Protein AF-A0A522YRF9-F1 (afdb_monomer_lite)

Structure (mmCIF, N/CA/C/O backbone):
data_AF-A0A522YRF9-F1
#
_entry.id   AF-A0A522YRF9-F1
#
loop_
_atom_site.group_PDB
_atom_site.id
_atom_site.type_symbol
_atom_site.label_atom_id
_atom_site.label_alt_id
_atom_site.label_comp_id
_atom_site.label_asym_id
_atom_site.label_entity_id
_atom_site.label_seq_id
_atom_site.pdbx_PDB_ins_code
_atom_site.Cartn_x
_atom_site.Cartn_y
_atom_site.Cartn_z
_atom_site.occupancy
_atom_site.B_iso_or_equiv
_atom_site.auth_seq_id
_atom_site.auth_comp_id
_atom_site.auth_asym_id
_atom_site.auth_atom_id
_atom_site.pdbx_PDB_model_num
ATOM 1 N N . MET A 1 1 ? 31.946 14.054 -1.741 1.00 47.03 1 MET A N 1
ATOM 2 C CA . MET A 1 1 ? 30.786 14.511 -2.550 1.00 47.03 1 MET A CA 1
ATOM 3 C C . MET A 1 1 ? 29.433 13.995 -2.035 1.00 47.03 1 MET A C 1
ATOM 5 O O . MET A 1 1 ? 28.511 14.794 -1.966 1.00 47.03 1 MET A O 1
ATOM 9 N N . ILE A 1 2 ? 29.305 12.738 -1.577 1.00 36.09 2 ILE A N 1
ATOM 10 C CA . ILE A 1 2 ? 28.039 12.164 -1.047 1.00 36.09 2 ILE A CA 1
ATOM 11 C C . ILE A 1 2 ? 27.533 12.865 0.233 1.00 36.09 2 ILE A C 1
ATOM 13 O O . ILE A 1 2 ? 26.341 13.131 0.365 1.00 36.09 2 ILE A O 1
ATOM 17 N N . TRP A 1 3 ? 28.442 13.282 1.122 1.00 30.25 3 TRP A N 1
ATOM 18 C CA . TRP A 1 3 ? 28.107 14.027 2.348 1.00 30.25 3 TRP A CA 1
ATOM 19 C C . TRP A 1 3 ? 27.415 15.380 2.076 1.00 30.25 3 TRP A C 1
ATOM 21 O O . TRP A 1 3 ? 26.497 15.768 2.791 1.00 30.25 3 TRP A O 1
ATOM 31 N N . SER A 1 4 ? 27.772 16.062 0.978 1.00 34.44 4 SER A N 1
ATOM 32 C CA . SER A 1 4 ? 27.143 17.330 0.570 1.00 34.44 4 SER A CA 1
ATOM 33 C C . SER A 1 4 ? 25.729 17.119 0.005 1.00 34.44 4 SER A C 1
ATOM 35 O O . SER A 1 4 ? 24.833 17.929 0.247 1.00 34.44 4 SER A O 1
ATOM 37 N N . MET A 1 5 ? 25.480 15.990 -0.667 1.00 35.22 5 MET A N 1
ATOM 38 C CA . MET A 1 5 ? 24.162 15.657 -1.217 1.00 35.22 5 MET A CA 1
ATOM 39 C C . MET A 1 5 ? 23.169 15.196 -0.142 1.00 35.22 5 MET A C 1
ATOM 41 O O . MET A 1 5 ? 22.004 15.588 -0.185 1.00 35.22 5 MET A O 1
ATOM 45 N N . MET A 1 6 ? 23.632 14.453 0.869 1.00 35.47 6 MET A N 1
ATOM 46 C CA . MET A 1 6 ? 22.802 14.016 2.001 1.00 35.47 6 MET A CA 1
ATOM 47 C C . MET A 1 6 ? 22.402 15.179 2.916 1.00 35.47 6 MET A C 1
ATOM 49 O O . MET A 1 6 ? 21.229 15.299 3.270 1.00 35.47 6 MET A O 1
ATOM 53 N N . ASN A 1 7 ? 23.325 16.105 3.204 1.00 37.84 7 ASN A N 1
ATOM 54 C CA . ASN A 1 7 ? 22.984 17.324 3.943 1.00 37.84 7 ASN A CA 1
ATOM 55 C C . ASN A 1 7 ? 22.016 18.217 3.149 1.00 37.84 7 ASN A C 1
ATOM 57 O O . ASN A 1 7 ? 21.097 18.797 3.720 1.00 37.84 7 ASN A O 1
ATOM 61 N N . THR A 1 8 ? 22.153 18.278 1.821 1.00 40.91 8 THR A N 1
ATOM 62 C CA . THR A 1 8 ? 21.228 19.031 0.956 1.00 40.91 8 THR A CA 1
ATOM 63 C C . THR A 1 8 ? 19.825 18.414 0.935 1.00 40.91 8 THR A C 1
ATOM 65 O O . THR A 1 8 ? 18.837 19.150 0.931 1.00 40.91 8 THR A O 1
ATOM 68 N N . ALA A 1 9 ? 19.712 17.082 0.966 1.00 38.47 9 ALA A N 1
ATOM 69 C CA . ALA A 1 9 ? 18.432 16.378 1.032 1.00 38.47 9 ALA A CA 1
ATOM 70 C C . ALA A 1 9 ? 17.729 16.590 2.383 1.00 38.47 9 ALA A C 1
ATOM 72 O O . ALA A 1 9 ? 16.552 16.943 2.410 1.00 38.47 9 ALA A O 1
ATOM 73 N N . ILE A 1 10 ? 18.462 16.483 3.494 1.00 41.38 10 ILE A N 1
ATOM 74 C CA . ILE A 1 10 ? 17.929 16.703 4.848 1.00 41.38 10 ILE A CA 1
ATOM 75 C C . ILE A 1 10 ? 17.507 18.166 5.040 1.00 41.38 10 ILE A C 1
ATOM 77 O O . ILE A 1 10 ? 16.422 18.442 5.551 1.00 41.38 10 ILE A O 1
ATOM 81 N N . VAL A 1 11 ? 18.307 19.120 4.553 1.00 44.44 11 VAL A N 1
ATOM 82 C CA . VAL A 1 11 ? 17.964 20.549 4.599 1.00 44.44 11 VAL A CA 1
ATOM 83 C C . VAL A 1 11 ? 16.757 20.869 3.706 1.00 44.44 11 VAL A C 1
ATOM 85 O O . VAL A 1 11 ? 15.931 21.694 4.093 1.00 44.44 11 VAL A O 1
ATOM 88 N N . ARG A 1 12 ? 16.593 20.206 2.550 1.00 40.84 12 ARG A N 1
ATOM 89 C CA . ARG A 1 12 ? 15.397 20.347 1.693 1.00 40.84 12 ARG A CA 1
ATOM 90 C C . ARG A 1 12 ? 14.140 19.772 2.341 1.00 40.84 12 ARG A C 1
ATOM 92 O O . ARG A 1 12 ? 13.098 20.414 2.281 1.00 40.84 12 ARG A O 1
ATOM 99 N N . ILE A 1 13 ? 14.240 18.617 2.997 1.00 41.19 13 ILE A N 1
ATOM 100 C CA . ILE A 1 13 ? 13.123 18.005 3.733 1.00 41.19 13 ILE A CA 1
ATOM 101 C C . ILE A 1 13 ? 12.709 18.912 4.892 1.00 41.19 13 ILE A C 1
ATOM 103 O O . ILE A 1 13 ? 11.533 19.238 5.026 1.00 41.19 13 ILE A O 1
ATOM 107 N N . LYS A 1 14 ? 13.678 19.417 5.664 1.00 40.59 14 LYS A N 1
ATOM 108 C CA . LYS A 1 14 ? 13.401 20.339 6.766 1.00 40.59 14 LYS A CA 1
ATOM 109 C C . LYS A 1 14 ? 12.753 21.642 6.283 1.00 40.59 14 LYS A C 1
ATOM 111 O O . LYS A 1 14 ? 11.803 22.112 6.896 1.00 40.59 14 LYS A O 1
ATOM 116 N N . ARG A 1 15 ? 13.211 22.197 5.155 1.00 43.69 15 ARG A N 1
ATOM 117 C CA . ARG A 1 15 ? 12.657 23.435 4.582 1.00 43.69 15 ARG A CA 1
ATOM 118 C C . ARG A 1 15 ? 11.241 23.243 4.023 1.00 43.69 15 ARG A C 1
ATOM 120 O O . ARG A 1 15 ? 10.409 24.117 4.224 1.00 43.69 15 ARG A O 1
ATOM 127 N N . ASN A 1 16 ? 10.944 22.094 3.411 1.00 42.00 16 ASN A N 1
ATOM 128 C CA . ASN A 1 16 ? 9.595 21.755 2.938 1.00 42.00 16 ASN A CA 1
ATOM 129 C C . ASN A 1 16 ? 8.612 21.532 4.100 1.00 42.00 16 ASN A C 1
ATOM 131 O O . ASN A 1 16 ? 7.463 21.958 4.023 1.00 42.00 16 ASN A O 1
ATOM 135 N N . VAL A 1 17 ? 9.067 20.914 5.194 1.00 44.78 17 VAL A N 1
ATOM 136 C CA . VAL A 1 17 ? 8.268 20.749 6.420 1.00 44.78 17 VAL A CA 1
ATOM 137 C C . VAL A 1 17 ? 8.018 22.105 7.089 1.00 44.78 17 VAL A C 1
ATOM 139 O O . VAL A 1 17 ? 6.881 22.412 7.437 1.00 44.78 17 VAL A O 1
ATOM 142 N N . ASP A 1 18 ? 9.038 22.962 7.180 1.00 44.66 18 ASP A N 1
ATOM 143 C CA . ASP A 1 18 ? 8.905 24.315 7.731 1.00 44.66 18 ASP A CA 1
ATOM 144 C C . ASP A 1 18 ? 8.008 25.215 6.844 1.00 44.66 18 ASP A C 1
ATOM 146 O O . ASP A 1 18 ? 7.258 26.035 7.372 1.00 44.66 18 ASP A O 1
ATOM 150 N N . GLU A 1 19 ? 8.006 25.047 5.513 1.00 47.75 19 GLU A N 1
ATOM 151 C CA . GLU A 1 19 ? 7.082 25.740 4.597 1.00 47.75 19 GLU A CA 1
ATOM 152 C C . GLU A 1 19 ? 5.636 25.232 4.692 1.00 47.75 19 GLU A C 1
ATOM 154 O O . GLU A 1 19 ? 4.713 26.050 4.660 1.00 47.75 19 GLU A O 1
ATOM 159 N N . CYS A 1 20 ? 5.416 23.927 4.884 1.00 41.78 20 CYS A N 1
ATOM 160 C CA . CYS A 1 20 ? 4.089 23.364 5.162 1.00 41.78 20 CYS A CA 1
ATOM 161 C C . CYS A 1 20 ? 3.535 23.846 6.512 1.00 41.78 20 CYS A C 1
ATOM 163 O O . CYS A 1 20 ? 2.351 24.164 6.617 1.00 41.78 20 CYS A O 1
ATOM 165 N N . LEU A 1 21 ? 4.394 23.983 7.527 1.00 47.41 21 LEU A N 1
ATOM 166 C CA . LEU A 1 21 ? 4.017 24.516 8.839 1.00 47.41 21 LEU A CA 1
ATOM 167 C C . LEU A 1 21 ? 3.789 26.038 8.813 1.00 47.41 21 LEU A C 1
ATOM 169 O O . LEU A 1 21 ? 2.901 26.537 9.507 1.00 47.41 21 LEU A O 1
ATOM 173 N N . ARG A 1 22 ? 4.538 26.785 7.987 1.00 49.69 22 ARG A N 1
ATOM 174 C CA . ARG A 1 22 ? 4.391 28.244 7.812 1.00 49.69 22 ARG A CA 1
ATOM 175 C C . ARG A 1 22 ? 3.189 28.621 6.934 1.00 49.69 22 ARG A C 1
ATOM 177 O O . ARG A 1 22 ? 2.575 29.654 7.182 1.00 49.69 22 ARG A O 1
ATOM 184 N N . LYS A 1 23 ? 2.799 27.774 5.969 1.00 47.34 23 LYS A N 1
ATOM 185 C CA . LYS A 1 23 ? 1.526 27.873 5.219 1.00 47.34 23 LYS A CA 1
ATOM 186 C C . LYS A 1 23 ? 0.307 27.401 6.011 1.00 47.34 23 LYS A C 1
ATOM 188 O O . LYS A 1 23 ? -0.800 27.440 5.476 1.00 47.34 23 LYS A O 1
ATOM 193 N N . GLY A 1 24 ? 0.485 27.022 7.279 1.00 51.06 24 GLY A N 1
ATOM 194 C CA . GLY A 1 24 ? -0.597 26.891 8.244 1.00 51.06 24 GLY A CA 1
ATOM 195 C C . GLY A 1 24 ? -1.396 28.190 8.320 1.00 51.06 24 GLY A C 1
ATOM 196 O O . GLY A 1 24 ? -1.108 29.073 9.127 1.00 51.06 24 GLY A O 1
ATOM 197 N N . ASN A 1 25 ? -2.419 28.299 7.476 1.00 48.75 25 ASN A N 1
ATOM 198 C CA . ASN A 1 25 ? -3.424 29.340 7.525 1.00 48.75 25 ASN A CA 1
ATOM 199 C C . ASN A 1 25 ? -4.312 29.046 8.742 1.00 48.75 25 ASN A C 1
ATOM 201 O O . ASN A 1 25 ? -5.399 28.484 8.643 1.00 48.75 25 ASN A O 1
ATOM 205 N N . ARG A 1 26 ? -3.787 29.392 9.923 1.00 47.94 26 ARG A N 1
ATOM 206 C CA . ARG A 1 26 ? -4.342 29.190 11.273 1.00 47.94 26 ARG A CA 1
ATOM 207 C C . ARG A 1 26 ? -5.682 29.908 11.527 1.00 47.94 26 ARG A C 1
ATOM 209 O O . ARG A 1 26 ? -6.079 30.049 12.675 1.00 47.94 26 ARG A O 1
ATOM 216 N N . ARG A 1 27 ? -6.383 30.390 10.495 1.00 43.53 27 ARG A N 1
ATOM 217 C CA . ARG A 1 27 ? -7.605 31.201 10.638 1.00 43.53 27 ARG A CA 1
ATOM 218 C C . ARG A 1 27 ? -8.913 30.473 10.327 1.00 43.53 27 ARG A C 1
ATOM 220 O O . ARG A 1 27 ? -9.958 31.000 10.679 1.00 43.53 27 ARG A O 1
ATOM 227 N N . SER A 1 28 ? -8.888 29.271 9.751 1.00 40.25 28 SER A N 1
ATOM 228 C CA . SER A 1 28 ? -10.132 28.587 9.346 1.00 40.25 28 SER A CA 1
ATOM 229 C C . SER A 1 28 ? -10.582 27.442 10.257 1.00 40.25 28 SER A C 1
ATOM 231 O O . SER A 1 28 ? -11.646 26.889 10.021 1.00 40.25 28 SER A O 1
ATOM 233 N N . PHE A 1 29 ? -9.833 27.101 11.312 1.00 36.16 29 PHE A N 1
ATOM 234 C CA . PHE A 1 29 ? -10.205 26.004 12.227 1.00 36.16 29 PHE A CA 1
ATOM 235 C C . PHE A 1 29 ? -10.796 26.458 13.575 1.00 36.16 29 PHE A C 1
ATOM 237 O O . PHE A 1 29 ? -11.048 25.632 14.445 1.00 36.16 29 PHE A O 1
ATOM 244 N N . LEU A 1 30 ? -11.047 27.761 13.749 1.00 31.73 30 LEU A N 1
ATOM 245 C CA . LEU A 1 30 ? -11.641 28.342 14.966 1.00 31.73 30 LEU A CA 1
ATOM 246 C C . LEU A 1 30 ? -12.970 29.082 14.718 1.00 31.73 30 LEU A C 1
ATOM 248 O O . LEU A 1 30 ? -13.404 29.865 15.554 1.00 31.73 30 LEU A O 1
ATOM 252 N N . LEU A 1 31 ? -13.646 28.825 13.594 1.00 29.81 31 LEU A N 1
ATOM 253 C CA . LEU A 1 31 ? -14.952 29.424 13.283 1.00 29.81 31 LEU A CA 1
ATOM 254 C C . LEU A 1 31 ? -15.926 28.387 12.698 1.00 29.81 31 LEU A C 1
ATOM 256 O O . LEU A 1 31 ? -16.341 28.486 11.552 1.00 29.81 31 LEU A O 1
ATOM 260 N N . ALA A 1 32 ? -16.276 27.360 13.474 1.00 30.70 32 ALA A N 1
ATOM 261 C CA . ALA A 1 32 ? -17.430 26.504 13.162 1.00 30.70 32 ALA A CA 1
ATOM 262 C C . ALA A 1 32 ? -17.988 25.761 14.390 1.00 30.70 32 ALA A C 1
ATOM 264 O O . ALA A 1 32 ? -18.520 24.663 14.271 1.00 30.70 32 ALA A O 1
ATOM 265 N N . VAL A 1 33 ? -17.875 26.348 15.585 1.00 36.00 33 VAL A N 1
ATOM 266 C CA . VAL A 1 33 ? -18.627 25.901 16.766 1.00 36.00 33 VAL A CA 1
ATOM 267 C C . VAL A 1 33 ? -19.242 27.136 17.413 1.00 36.00 33 VAL A C 1
ATOM 269 O O . VAL A 1 33 ? -18.596 27.781 18.228 1.00 36.00 33 VAL A O 1
ATOM 272 N N . ALA A 1 34 ? -20.450 27.493 16.960 1.00 30.97 34 ALA A N 1
ATOM 273 C CA . ALA A 1 34 ? -21.524 28.159 17.714 1.00 30.97 34 ALA A CA 1
ATOM 274 C C . ALA A 1 34 ? -22.555 28.774 16.745 1.00 30.97 34 ALA A C 1
ATOM 276 O O . ALA A 1 34 ? -22.302 29.840 16.194 1.00 30.97 34 ALA A O 1
ATOM 277 N N . ALA A 1 35 ? -23.718 28.132 16.575 1.00 29.20 35 ALA A N 1
ATOM 278 C CA . ALA A 1 35 ? -25.018 28.809 16.443 1.00 29.20 35 ALA A CA 1
ATOM 279 C C . ALA A 1 35 ? -26.174 27.787 16.433 1.00 29.20 35 ALA A C 1
ATOM 281 O O . ALA A 1 35 ? -26.461 27.159 15.422 1.00 29.20 35 ALA A O 1
ATOM 282 N N . ALA A 1 36 ? -26.785 27.654 17.611 1.00 29.83 36 ALA A N 1
ATOM 283 C CA . ALA A 1 36 ? -28.215 27.518 17.899 1.00 29.83 36 ALA A CA 1
ATOM 284 C C . ALA A 1 36 ? -29.106 26.507 17.136 1.00 29.83 36 ALA A C 1
ATOM 286 O O . ALA A 1 36 ? -29.423 26.643 15.959 1.00 29.83 36 ALA A O 1
ATOM 287 N N . ALA A 1 37 ? -29.661 25.583 17.927 1.00 33.91 37 ALA A N 1
ATOM 288 C CA . ALA A 1 37 ? -30.985 24.983 17.751 1.00 33.91 37 ALA A CA 1
ATOM 289 C C . ALA A 1 37 ? -32.104 26.059 17.711 1.00 33.91 37 ALA A C 1
ATOM 291 O O . ALA A 1 37 ? -31.916 27.112 18.313 1.00 33.91 37 ALA A O 1
ATOM 292 N N . VAL A 1 38 ? -33.247 25.848 17.030 1.00 38.84 38 VAL A N 1
ATOM 293 C CA . VAL A 1 38 ? -34.535 25.262 17.509 1.00 38.84 38 VAL A CA 1
ATOM 294 C C . VAL A 1 38 ? -35.649 25.423 16.421 1.00 38.84 38 VAL A C 1
ATOM 296 O O . VAL A 1 38 ? -35.698 26.441 15.743 1.00 38.84 38 VAL A O 1
ATOM 299 N N . LEU A 1 39 ? -36.585 24.451 16.378 1.00 34.53 39 LEU A N 1
ATOM 300 C CA . LEU A 1 39 ? -38.041 24.521 16.075 1.00 34.53 39 LEU A CA 1
ATOM 301 C C . LEU A 1 39 ? -38.615 24.293 14.649 1.00 34.53 39 LEU A C 1
ATOM 303 O O . LEU A 1 39 ? -38.519 25.117 13.751 1.00 34.53 39 LEU A O 1
ATOM 307 N N . SER A 1 40 ? -39.396 23.197 14.595 1.00 42.25 40 SER A N 1
ATOM 308 C CA . SER A 1 40 ? -40.736 23.014 13.999 1.00 42.25 40 SER A CA 1
ATOM 309 C C . SER A 1 40 ? -40.950 23.175 12.491 1.00 42.25 40 SER A C 1
ATOM 311 O O . SER A 1 40 ? -40.886 24.275 11.965 1.00 42.25 40 SER A O 1
ATOM 313 N N . ALA A 1 41 ? -41.473 22.125 11.854 1.00 39.38 41 ALA A N 1
ATOM 314 C CA . ALA A 1 41 ? -42.904 22.071 11.541 1.00 39.38 41 ALA A CA 1
ATOM 315 C C . ALA A 1 41 ? -43.292 20.704 10.958 1.00 39.38 41 ALA A C 1
ATOM 317 O O . ALA A 1 41 ? -42.617 20.136 10.105 1.00 39.38 41 ALA A O 1
ATOM 318 N N . CYS A 1 42 ? -44.412 20.207 11.469 1.00 50.16 42 CYS A N 1
ATOM 319 C CA . CYS A 1 42 ? -45.227 19.129 10.937 1.00 50.16 42 CYS A CA 1
ATOM 320 C C . CYS A 1 42 ? -45.657 19.421 9.486 1.00 50.16 42 CYS A C 1
ATOM 322 O O . CYS A 1 42 ? -46.004 20.554 9.164 1.00 50.16 42 CYS A O 1
ATOM 324 N N . GLY A 1 43 ? -45.695 18.389 8.643 1.00 37.38 43 GLY A N 1
ATOM 325 C CA . GLY A 1 43 ? -46.297 18.436 7.311 1.00 37.38 43 GLY A CA 1
ATOM 326 C C . GLY A 1 43 ? -46.185 17.076 6.630 1.00 37.38 43 GLY A C 1
ATOM 327 O O . GLY A 1 43 ? -45.135 16.736 6.098 1.00 37.38 43 GLY A O 1
ATOM 328 N N . GLY A 1 44 ? -47.239 16.264 6.729 1.00 39.41 44 GLY A N 1
ATOM 329 C CA . GLY A 1 44 ? -47.299 14.924 6.147 1.00 39.41 44 GLY A CA 1
ATOM 330 C C . GLY A 1 44 ? -47.799 14.878 4.699 1.00 39.41 44 GLY A C 1
ATOM 331 O O . GLY A 1 44 ? -48.279 15.869 4.162 1.00 39.41 44 GLY A O 1
ATOM 332 N N . GLY A 1 45 ? -47.779 13.661 4.141 1.00 39.03 45 GLY A N 1
ATOM 333 C CA . GLY A 1 45 ? -48.804 13.173 3.212 1.00 39.03 45 GLY A CA 1
ATOM 334 C C . GLY A 1 45 ? -48.442 13.030 1.727 1.00 39.03 45 GLY A C 1
ATOM 335 O O . GLY A 1 45 ? -48.513 13.994 0.981 1.00 39.03 45 GLY A O 1
ATOM 336 N N . GLY A 1 46 ? -48.272 11.771 1.294 1.00 38.16 46 GLY A N 1
ATOM 337 C CA . GLY A 1 46 ? -48.957 11.224 0.109 1.00 38.16 46 GLY A CA 1
ATOM 338 C C . GLY A 1 46 ? -48.204 11.162 -1.230 1.00 38.16 46 GLY A C 1
ATOM 339 O O . GLY A 1 46 ? -47.666 12.154 -1.702 1.00 38.16 46 GLY A O 1
ATOM 340 N N . GLY A 1 47 ? -48.299 10.003 -1.900 1.00 36.91 47 GLY A N 1
ATOM 341 C CA . GLY A 1 47 ? -48.199 9.908 -3.364 1.00 36.91 47 GLY A CA 1
ATOM 342 C C . GLY A 1 47 ? -47.337 8.764 -3.889 1.00 36.91 47 GLY A C 1
ATOM 343 O O . GLY A 1 47 ? -46.124 8.897 -3.987 1.00 36.91 47 GLY A O 1
ATOM 344 N N . GLY A 1 48 ? -47.971 7.646 -4.252 1.00 47.53 48 GLY A N 1
ATOM 345 C CA . GLY A 1 48 ? -47.323 6.520 -4.918 1.00 47.53 48 GLY A CA 1
ATOM 346 C C . GLY A 1 48 ? -46.850 6.839 -6.339 1.00 47.53 48 GLY A C 1
ATOM 347 O O . GLY A 1 48 ? -47.470 7.605 -7.071 1.00 47.53 48 GLY A O 1
ATOM 348 N N . GLY A 1 49 ? -45.766 6.180 -6.730 1.00 37.06 49 GLY A N 1
ATOM 349 C CA . GLY A 1 49 ? -45.259 6.131 -8.092 1.00 37.06 49 GLY A CA 1
ATOM 350 C C . GLY A 1 49 ? -44.126 5.119 -8.136 1.00 37.06 49 GLY A C 1
ATOM 351 O O . GLY A 1 49 ? -43.077 5.339 -7.536 1.00 37.06 49 GLY A O 1
ATOM 352 N N . ALA A 1 50 ? -44.362 3.979 -8.782 1.00 51.53 50 ALA A N 1
ATOM 353 C CA . ALA A 1 50 ? -43.340 2.978 -9.054 1.00 51.53 50 ALA A CA 1
ATOM 354 C C . ALA A 1 50 ? -42.344 3.548 -10.075 1.00 51.53 50 ALA A C 1
ATOM 356 O O . ALA A 1 50 ? -42.463 3.324 -11.276 1.00 51.53 50 ALA A O 1
ATOM 357 N N . SER A 1 51 ? -41.384 4.330 -9.593 1.00 44.16 51 SER A N 1
ATOM 358 C CA . SER A 1 51 ? -40.217 4.730 -10.370 1.00 44.16 51 SER A CA 1
ATOM 359 C C . SER A 1 51 ? -39.195 3.605 -10.283 1.00 44.16 51 SER A C 1
ATOM 361 O O . SER A 1 51 ? -38.854 3.155 -9.187 1.00 44.16 51 SER A O 1
ATOM 363 N N . ALA A 1 52 ? -38.736 3.132 -11.441 1.00 54.62 52 ALA A N 1
ATOM 364 C CA . ALA A 1 52 ? -37.624 2.198 -11.553 1.00 54.62 52 ALA A CA 1
ATOM 365 C C . ALA A 1 52 ? -36.459 2.635 -10.641 1.00 54.62 52 ALA A C 1
ATOM 367 O O . ALA A 1 52 ? -36.261 3.846 -10.479 1.00 54.62 52 ALA A O 1
ATOM 368 N N . PRO A 1 53 ? -35.693 1.694 -10.049 1.00 51.66 53 PRO A N 1
ATOM 369 C CA . PRO A 1 53 ? -34.548 2.061 -9.229 1.00 51.66 53 PRO A CA 1
ATOM 370 C C . PRO A 1 53 ? -33.669 3.023 -10.040 1.00 51.66 53 PRO A 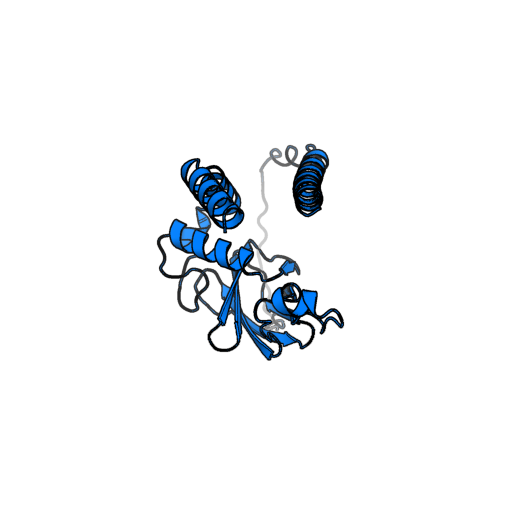C 1
ATOM 372 O O . PRO A 1 53 ? -33.351 2.696 -11.190 1.00 51.66 53 PRO A O 1
ATOM 375 N N . PRO A 1 54 ? -33.309 4.209 -9.512 1.00 53.53 54 PRO A N 1
ATOM 376 C CA . PRO A 1 54 ? -32.347 5.061 -10.194 1.00 53.53 54 PRO A CA 1
ATOM 377 C C . PRO A 1 54 ? -31.087 4.226 -10.458 1.00 53.53 54 PRO A C 1
ATOM 379 O O . PRO A 1 54 ? -30.744 3.390 -9.615 1.00 53.53 54 PRO A O 1
ATOM 382 N N . PRO A 1 55 ? -30.394 4.401 -11.601 1.00 54.69 55 PRO A N 1
ATOM 383 C CA . PRO A 1 55 ? -29.087 3.790 -11.761 1.00 54.69 55 PRO A CA 1
ATOM 384 C C . PRO A 1 55 ? -28.260 4.247 -10.566 1.00 54.69 55 PRO A C 1
ATOM 386 O O . PRO A 1 55 ? -28.066 5.447 -10.371 1.00 54.69 55 PRO A O 1
ATOM 389 N N . SER A 1 56 ? -27.852 3.303 -9.721 1.00 44.09 56 SER A N 1
ATOM 390 C CA . SER A 1 56 ? -26.953 3.576 -8.614 1.00 44.09 56 SER A CA 1
ATOM 391 C C . SER A 1 56 ? -25.657 4.080 -9.234 1.00 44.09 56 SER A C 1
ATOM 393 O O . SER A 1 56 ? -24.795 3.290 -9.615 1.00 44.09 56 SER A O 1
ATOM 395 N N . THR A 1 57 ? -25.530 5.396 -9.403 1.00 45.91 57 THR A N 1
ATOM 396 C CA . THR A 1 57 ? -24.262 6.059 -9.681 1.00 45.91 57 THR A CA 1
ATOM 397 C C . THR A 1 57 ? -23.415 5.838 -8.446 1.00 45.91 57 THR A C 1
ATOM 399 O O . THR A 1 57 ? -23.407 6.645 -7.521 1.00 45.91 57 THR A O 1
ATOM 402 N N . SER A 1 58 ? -22.767 4.675 -8.397 1.00 58.69 58 SER A N 1
ATOM 403 C CA . SER A 1 58 ? -21.692 4.413 -7.466 1.00 58.69 58 SER A CA 1
ATOM 404 C C . SER A 1 58 ? -20.602 5.403 -7.829 1.00 58.69 58 SER A C 1
ATOM 406 O O . SER A 1 58 ? -19.857 5.191 -8.783 1.00 58.69 58 SER A O 1
ATOM 408 N N . THR A 1 59 ? -20.571 6.531 -7.125 1.00 84.06 59 THR A N 1
ATOM 409 C CA . THR A 1 59 ? -19.504 7.512 -7.259 1.00 84.06 59 THR A CA 1
ATOM 410 C C . THR A 1 59 ? -18.206 6.787 -6.947 1.00 84.06 59 THR A C 1
ATOM 412 O O . THR A 1 59 ? -18.016 6.337 -5.821 1.00 84.06 59 THR A O 1
ATOM 415 N N . THR A 1 60 ? -17.343 6.615 -7.940 1.00 89.19 60 THR A N 1
ATOM 416 C CA . THR A 1 60 ? -16.004 6.061 -7.754 1.00 89.19 60 THR A CA 1
ATOM 417 C C . THR A 1 60 ? -14.957 7.158 -7.869 1.00 89.19 60 THR A C 1
ATOM 419 O O . THR A 1 60 ? -15.143 8.182 -8.526 1.00 89.19 60 THR A O 1
ATOM 422 N N . VAL A 1 61 ? -13.847 6.942 -7.179 1.00 93.94 61 VAL A N 1
ATOM 423 C CA . VAL A 1 61 ? -12.670 7.805 -7.133 1.00 93.94 61 VAL A CA 1
ATOM 424 C C . VAL A 1 61 ? -11.462 6.988 -7.564 1.00 93.94 61 VAL A C 1
ATOM 426 O O . VAL A 1 61 ? -11.412 5.775 -7.352 1.00 93.94 61 VAL A O 1
ATOM 429 N N . ASN A 1 62 ? -10.480 7.638 -8.185 1.00 95.62 62 ASN A N 1
ATOM 430 C CA . ASN A 1 62 ? -9.314 6.931 -8.698 1.00 95.62 62 ASN A CA 1
ATOM 431 C C . ASN A 1 62 ? -8.128 7.078 -7.754 1.00 95.62 62 ASN A C 1
ATOM 433 O O . ASN A 1 62 ? -7.739 8.185 -7.385 1.00 95.62 62 ASN A O 1
ATOM 437 N N . ILE A 1 63 ? -7.504 5.952 -7.432 1.00 96.25 63 ILE A N 1
ATOM 438 C CA . ILE A 1 63 ? -6.177 5.922 -6.835 1.00 96.25 63 ILE A CA 1
ATOM 439 C C . ILE A 1 63 ? -5.186 5.701 -7.971 1.00 96.25 63 ILE A C 1
ATOM 441 O O . ILE A 1 63 ? -5.228 4.683 -8.663 1.00 96.25 63 ILE A O 1
ATOM 445 N N . THR A 1 64 ? -4.310 6.671 -8.184 1.00 96.62 64 THR A N 1
ATOM 446 C CA . THR A 1 64 ? -3.215 6.596 -9.154 1.00 96.62 64 THR A CA 1
ATOM 447 C C . THR A 1 64 ? -1.883 6.506 -8.439 1.00 96.62 64 THR A C 1
ATOM 449 O O . THR A 1 64 ? -1.770 6.845 -7.264 1.00 96.62 64 THR A O 1
ATOM 452 N N . GLY A 1 65 ? -0.836 6.085 -9.133 1.00 95.06 65 GLY A N 1
ATOM 453 C CA . GLY A 1 65 ? 0.485 6.048 -8.531 1.00 95.06 65 GLY A CA 1
ATOM 454 C C . GLY A 1 65 ? 1.550 5.521 -9.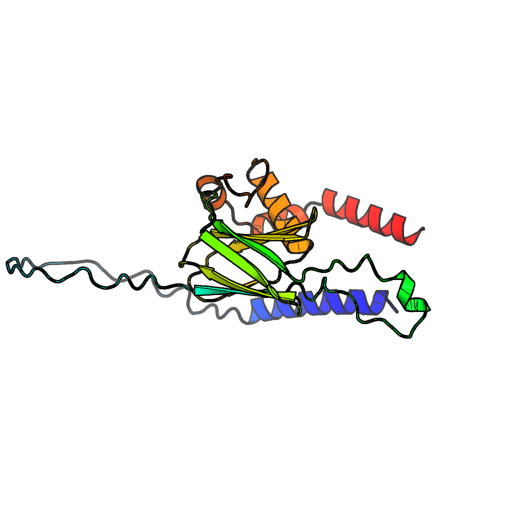459 1.00 95.06 65 GLY A C 1
ATOM 455 O O . GLY A 1 65 ? 1.283 5.178 -10.610 1.00 95.06 65 GLY A O 1
ATOM 456 N N . SER A 1 66 ? 2.768 5.460 -8.934 1.00 92.31 66 SER A N 1
ATOM 457 C CA . SER A 1 66 ? 3.908 4.924 -9.660 1.00 92.31 66 SER A CA 1
ATOM 458 C C . SER A 1 66 ? 4.844 4.115 -8.767 1.00 92.31 66 SER A C 1
ATOM 460 O O . SER A 1 66 ? 5.008 4.413 -7.580 1.00 92.31 66 SER A O 1
ATOM 462 N N . LEU A 1 67 ? 5.482 3.120 -9.381 1.00 87.62 67 LEU A N 1
ATOM 463 C CA . LEU A 1 67 ? 6.625 2.358 -8.881 1.00 87.62 67 LEU A CA 1
ATOM 464 C C . LEU A 1 67 ? 7.928 2.781 -9.584 1.00 87.62 67 LEU A C 1
ATOM 466 O O . LEU A 1 67 ? 8.943 2.107 -9.456 1.00 87.62 67 LEU A O 1
ATOM 470 N N . SER A 1 68 ? 7.933 3.883 -10.342 1.00 72.50 68 SER A N 1
ATOM 471 C CA . SER A 1 68 ? 9.044 4.254 -11.232 1.00 72.50 68 SER A CA 1
ATOM 472 C C . SER A 1 68 ? 10.377 4.551 -10.531 1.00 72.50 68 SER A C 1
ATOM 474 O O . SER A 1 68 ? 11.422 4.445 -11.166 1.00 72.50 68 SER A O 1
ATOM 476 N N . SER A 1 69 ? 10.393 4.823 -9.221 1.00 67.81 69 SER A N 1
ATOM 477 C CA . SER A 1 69 ? 11.635 4.863 -8.425 1.00 67.81 69 SER A CA 1
ATOM 478 C C . SER A 1 69 ? 12.271 3.482 -8.197 1.00 67.81 69 SER A C 1
ATOM 480 O O . SER A 1 69 ? 13.409 3.402 -7.741 1.00 67.81 69 SER A O 1
ATOM 482 N N . LEU A 1 70 ? 11.538 2.412 -8.507 1.00 70.75 70 LEU A N 1
ATOM 483 C CA . LEU A 1 70 ? 11.935 1.004 -8.417 1.00 70.75 70 LEU A CA 1
ATOM 484 C C . LEU A 1 70 ? 12.074 0.350 -9.794 1.00 70.75 70 LEU A C 1
ATOM 486 O O . LEU A 1 70 ? 12.462 -0.815 -9.879 1.00 70.75 70 LEU A O 1
ATOM 490 N N . ALA A 1 71 ? 11.717 1.077 -10.856 1.00 63.56 71 ALA A N 1
ATOM 491 C CA . ALA A 1 71 ? 11.822 0.594 -12.219 1.00 63.56 71 ALA A CA 1
ATOM 492 C C . ALA A 1 71 ? 13.285 0.357 -12.595 1.00 63.56 71 ALA A C 1
ATOM 494 O O . ALA A 1 71 ? 14.214 0.938 -12.022 1.00 63.56 71 ALA A O 1
ATOM 495 N N . LYS A 1 72 ? 13.486 -0.490 -13.605 1.00 57.84 72 LYS A N 1
ATOM 496 C CA . LYS A 1 72 ? 14.814 -0.782 -14.127 1.00 57.84 72 LYS A CA 1
ATOM 497 C C . LYS A 1 72 ? 15.547 0.501 -14.486 1.00 57.84 72 LYS A C 1
ATOM 499 O O . LYS A 1 72 ? 15.090 1.264 -15.335 1.00 57.84 72 LYS A O 1
ATOM 504 N N . ALA A 1 73 ? 16.699 0.722 -13.848 1.00 50.38 73 ALA A N 1
ATOM 505 C CA . ALA A 1 73 ? 17.598 1.787 -14.252 1.00 50.38 73 ALA A CA 1
ATOM 506 C C . ALA A 1 73 ? 17.881 1.624 -15.751 1.00 50.38 73 ALA A C 1
ATOM 508 O O . ALA A 1 73 ? 18.219 0.528 -16.213 1.00 50.38 73 ALA A O 1
ATOM 509 N N . LYS A 1 74 ? 17.717 2.707 -16.520 1.00 43.59 74 LYS A N 1
ATOM 510 C CA . LYS A 1 74 ? 18.144 2.743 -17.922 1.00 43.59 74 LYS A CA 1
ATOM 511 C C . LYS A 1 74 ? 19.597 2.244 -17.983 1.00 43.59 74 LYS A C 1
ATOM 513 O O . LYS A 1 74 ? 20.383 2.688 -17.143 1.00 43.59 74 LYS A O 1
ATOM 518 N N . PRO A 1 75 ? 19.973 1.358 -18.928 1.00 43.19 75 PRO A N 1
ATOM 519 C CA . PRO A 1 75 ? 21.353 0.903 -19.050 1.00 43.19 75 PRO A CA 1
ATOM 520 C C . PRO A 1 75 ? 22.279 2.116 -19.131 1.00 43.19 75 PRO A C 1
ATOM 522 O O . PRO A 1 75 ? 22.174 2.927 -20.055 1.00 43.19 75 P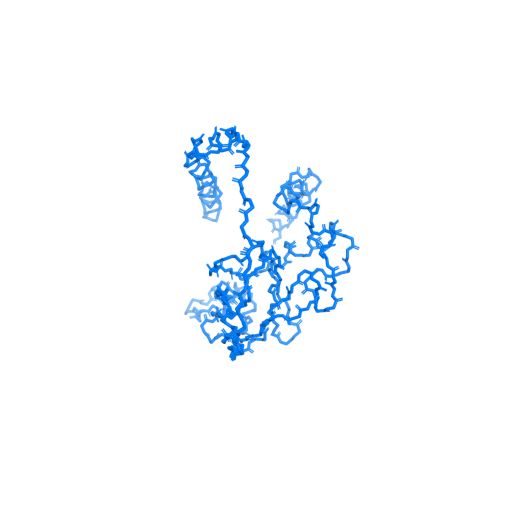RO A O 1
ATOM 525 N N . SER A 1 76 ? 23.127 2.280 -18.118 1.00 48.19 76 SER A N 1
ATOM 526 C CA . SER A 1 76 ? 24.161 3.302 -18.140 1.00 48.19 76 SER A CA 1
ATOM 527 C C . SER A 1 76 ? 25.276 2.818 -19.058 1.00 48.19 76 SER A C 1
ATOM 529 O O . SER A 1 76 ? 25.726 1.682 -18.931 1.00 48.19 76 SER A O 1
ATOM 531 N N . ALA A 1 77 ? 25.729 3.677 -19.971 1.00 54.03 77 ALA A N 1
ATOM 532 C CA . ALA A 1 77 ? 26.931 3.425 -20.765 1.00 54.03 77 ALA A CA 1
ATOM 533 C C . ALA A 1 77 ? 28.222 3.531 -19.921 1.00 54.03 77 ALA A C 1
ATOM 535 O O . ALA A 1 77 ? 29.305 3.264 -20.433 1.00 54.03 77 ALA A O 1
ATOM 536 N N . ASP A 1 78 ? 28.116 3.923 -18.644 1.00 61.19 78 ASP A N 1
ATOM 537 C CA . ASP A 1 78 ? 29.230 3.986 -17.699 1.00 61.19 78 ASP A CA 1
ATOM 538 C C . ASP A 1 78 ? 29.426 2.631 -16.978 1.00 61.19 78 ASP A C 1
ATOM 540 O O . ASP A 1 78 ? 28.587 2.252 -16.146 1.00 61.19 78 ASP A O 1
ATOM 544 N N . PRO A 1 79 ? 30.533 1.906 -17.236 1.00 55.28 79 PRO A N 1
ATOM 545 C CA . PRO A 1 79 ? 30.826 0.623 -16.595 1.00 55.28 79 PRO A CA 1
ATOM 546 C C . PRO A 1 79 ? 30.986 0.721 -15.067 1.00 55.28 79 PRO A C 1
ATOM 548 O O . PRO A 1 79 ? 30.768 -0.273 -14.376 1.00 55.28 79 PRO A O 1
ATOM 551 N N . ALA A 1 80 ? 31.273 1.903 -14.503 1.00 55.94 80 ALA A N 1
ATOM 552 C CA . ALA A 1 80 ? 31.336 2.105 -13.052 1.00 55.94 80 ALA A CA 1
ATOM 553 C C . ALA A 1 80 ? 29.944 2.163 -12.383 1.00 55.94 80 ALA A C 1
ATOM 555 O O . ALA A 1 80 ? 29.819 1.969 -11.171 1.00 55.94 80 ALA A O 1
ATOM 556 N N . SER A 1 81 ? 28.879 2.393 -13.160 1.00 55.09 81 SER A N 1
ATOM 557 C CA . SER A 1 81 ? 27.489 2.417 -12.683 1.00 55.09 81 SER A CA 1
ATOM 558 C C . SER A 1 81 ? 26.806 1.045 -12.726 1.00 55.09 81 SER A C 1
ATOM 560 O O . SER A 1 81 ? 25.754 0.873 -12.105 1.00 55.09 81 SER A O 1
ATOM 562 N N . ALA A 1 82 ? 27.381 0.065 -13.429 1.00 52.50 82 ALA A N 1
ATOM 563 C CA . ALA A 1 82 ? 26.809 -1.277 -13.548 1.00 52.50 82 ALA A CA 1
ATOM 564 C C . ALA A 1 82 ? 26.688 -1.976 -12.180 1.00 52.50 82 ALA A C 1
ATOM 566 O O . ALA A 1 82 ? 25.719 -2.687 -11.934 1.00 52.50 82 ALA A O 1
ATOM 567 N N . ASN A 1 83 ? 27.610 -1.681 -11.254 1.00 47.19 83 ASN A N 1
ATOM 568 C CA . ASN A 1 83 ? 27.674 -2.309 -9.931 1.00 47.19 83 ASN A CA 1
ATOM 569 C C . ASN A 1 83 ? 26.840 -1.606 -8.833 1.00 47.19 83 ASN A C 1
ATOM 571 O O . ASN A 1 83 ? 26.772 -2.092 -7.710 1.00 47.19 83 ASN A O 1
ATOM 575 N N . ARG A 1 84 ? 26.192 -0.462 -9.120 1.00 50.69 84 ARG A N 1
ATOM 576 C CA . ARG A 1 84 ? 25.217 0.182 -8.199 1.00 50.69 84 ARG A CA 1
ATOM 577 C C . ARG A 1 84 ? 23.760 -0.125 -8.544 1.00 50.69 84 ARG A C 1
ATOM 579 O O . ARG A 1 84 ? 22.850 0.429 -7.931 1.00 50.69 84 ARG A O 1
ATOM 586 N N . SER A 1 85 ? 23.528 -0.988 -9.527 1.00 47.53 85 SER A N 1
ATOM 587 C CA . SER A 1 85 ? 22.187 -1.427 -9.890 1.00 47.53 85 SER A CA 1
ATOM 588 C C . SER A 1 85 ? 21.780 -2.557 -8.951 1.00 47.53 85 SER A C 1
ATOM 590 O O . SER A 1 85 ? 22.016 -3.725 -9.243 1.00 47.53 85 SER A O 1
ATOM 592 N N . ALA A 1 86 ? 21.184 -2.216 -7.805 1.00 49.84 86 ALA A N 1
ATOM 593 C CA . ALA A 1 86 ? 20.349 -3.177 -7.089 1.00 49.84 86 ALA A CA 1
ATOM 594 C C . ALA A 1 86 ? 19.376 -3.787 -8.106 1.00 49.84 86 ALA A C 1
ATOM 596 O O . ALA A 1 86 ? 18.809 -3.033 -8.900 1.00 49.84 86 ALA A O 1
ATOM 597 N N . SER A 1 87 ? 19.254 -5.120 -8.130 1.00 51.41 87 SER A N 1
ATOM 598 C CA . SER A 1 87 ? 18.433 -5.879 -9.080 1.00 51.41 87 SER A CA 1
ATOM 599 C C . SER A 1 87 ? 17.141 -5.141 -9.403 1.00 51.41 87 SER A C 1
ATOM 601 O O . SER A 1 87 ? 16.213 -5.085 -8.600 1.00 51.41 87 SER A O 1
ATOM 603 N N . ALA A 1 88 ? 17.124 -4.532 -10.580 1.00 61.22 88 ALA A N 1
ATOM 604 C CA . ALA A 1 88 ? 15.967 -3.864 -11.118 1.00 61.22 88 ALA A CA 1
ATOM 605 C C . ALA A 1 88 ? 14.858 -4.897 -11.309 1.00 61.22 88 ALA A C 1
ATOM 607 O O . ALA A 1 88 ? 14.958 -5.755 -12.187 1.00 61.22 88 ALA A O 1
ATOM 608 N N . ILE A 1 89 ? 13.832 -4.829 -10.472 1.00 69.94 89 ILE A N 1
ATOM 609 C CA . ILE A 1 89 ? 12.662 -5.692 -10.591 1.00 69.94 89 ILE A CA 1
ATOM 610 C C . ILE A 1 89 ? 11.778 -5.116 -11.693 1.00 69.94 89 ILE A C 1
ATOM 612 O O . ILE A 1 89 ? 11.505 -3.913 -11.715 1.00 69.94 89 ILE A O 1
ATOM 616 N N . ASP A 1 90 ? 11.345 -5.975 -12.613 1.00 82.31 90 ASP A N 1
ATOM 617 C CA . ASP A 1 90 ? 10.318 -5.602 -13.574 1.00 82.31 90 ASP A CA 1
ATOM 618 C C . ASP A 1 90 ? 8.952 -5.665 -12.886 1.00 82.31 90 ASP A C 1
ATOM 620 O O . ASP A 1 90 ? 8.476 -6.735 -12.504 1.00 82.31 90 ASP A O 1
ATOM 624 N N . TRP A 1 91 ? 8.363 -4.492 -12.671 1.00 87.69 91 TRP A N 1
ATOM 625 C CA . TRP A 1 91 ? 7.024 -4.348 -12.108 1.00 87.69 91 TRP A CA 1
ATOM 626 C C . TRP A 1 91 ? 5.952 -4.250 -13.197 1.00 87.69 91 TRP A C 1
ATOM 628 O O . TRP A 1 91 ? 4.775 -4.139 -12.862 1.00 87.69 91 TRP A O 1
ATOM 638 N N . ALA A 1 92 ? 6.320 -4.288 -14.483 1.00 87.81 92 ALA A N 1
ATOM 639 C CA . ALA A 1 92 ? 5.344 -4.321 -15.561 1.00 87.81 92 ALA A CA 1
ATOM 640 C C . ALA A 1 92 ? 4.448 -5.561 -15.426 1.00 87.81 92 ALA A C 1
ATOM 642 O O . ALA A 1 92 ? 4.916 -6.660 -15.131 1.00 87.81 92 ALA A O 1
ATOM 643 N N . ALA A 1 93 ? 3.142 -5.371 -15.624 1.00 90.12 93 ALA A N 1
ATOM 644 C CA . ALA A 1 93 ? 2.115 -6.398 -15.450 1.00 90.12 93 ALA A CA 1
ATOM 645 C C . ALA A 1 93 ? 2.003 -6.985 -14.025 1.00 90.12 93 ALA A C 1
ATOM 647 O O . ALA A 1 93 ? 1.311 -7.985 -13.831 1.00 90.12 93 ALA A O 1
ATOM 648 N N . ALA A 1 94 ? 2.615 -6.355 -13.013 1.00 93.31 94 ALA A N 1
ATOM 649 C CA . ALA A 1 94 ? 2.399 -6.730 -11.619 1.00 93.31 94 ALA A CA 1
ATOM 650 C C . ALA A 1 94 ? 0.916 -6.595 -11.239 1.00 93.31 94 ALA A C 1
ATOM 652 O O . ALA A 1 94 ? 0.236 -5.646 -11.648 1.00 93.31 94 ALA A O 1
ATOM 653 N N . VAL A 1 95 ? 0.426 -7.536 -10.431 1.00 95.94 95 VAL A N 1
ATOM 654 C CA . VAL A 1 95 ? -0.966 -7.563 -9.970 1.00 95.94 95 VAL A CA 1
ATOM 655 C C . VAL A 1 95 ? -1.140 -6.534 -8.865 1.00 95.94 95 VAL A C 1
ATOM 657 O O . VAL A 1 95 ? -0.429 -6.574 -7.860 1.00 95.94 95 VAL A O 1
ATOM 660 N N . LEU A 1 96 ? -2.107 -5.634 -9.031 1.00 97.69 96 LEU A N 1
ATOM 661 C CA . LEU A 1 96 ? -2.474 -4.635 -8.040 1.00 97.69 96 LEU A CA 1
ATOM 662 C C . LEU A 1 96 ? -3.838 -4.960 -7.435 1.00 97.69 96 LEU A C 1
ATOM 664 O O . LEU A 1 96 ? -4.804 -5.225 -8.148 1.00 97.69 96 LEU A O 1
ATOM 668 N N . GLN A 1 97 ? -3.926 -4.895 -6.111 1.00 98.19 97 GLN A N 1
ATOM 669 C CA . GLN A 1 97 ? -5.175 -5.030 -5.366 1.00 98.19 97 GLN A CA 1
ATOM 670 C C . GLN A 1 97 ? -5.322 -3.866 -4.394 1.00 98.19 97 GLN A C 1
ATOM 672 O O . GLN A 1 97 ? -4.352 -3.458 -3.755 1.00 98.19 97 GLN A O 1
ATOM 677 N N . VAL A 1 98 ? -6.545 -3.365 -4.254 1.00 97.94 98 VAL A N 1
ATOM 678 C CA . VAL A 1 98 ? -6.931 -2.447 -3.186 1.00 97.94 98 VAL A CA 1
ATOM 679 C C . VAL A 1 98 ? -7.801 -3.212 -2.206 1.00 97.94 98 VAL A C 1
ATOM 681 O O . VAL A 1 98 ? -8.849 -3.737 -2.581 1.00 97.94 98 VAL A O 1
ATOM 684 N N . VAL A 1 99 ? -7.341 -3.293 -0.963 1.00 97.25 99 VAL A N 1
ATOM 685 C CA . VAL A 1 99 ? -8.004 -3.991 0.139 1.00 97.25 99 VAL A CA 1
ATOM 686 C C . VAL A 1 99 ? -8.503 -2.955 1.133 1.00 97.25 99 VAL A C 1
ATOM 688 O O . VAL A 1 99 ? -7.759 -2.047 1.503 1.00 97.25 99 VAL A O 1
ATOM 691 N N . ASP A 1 100 ? -9.749 -3.062 1.570 1.00 95.69 100 ASP A N 1
ATOM 692 C CA . ASP A 1 100 ? -10.271 -2.196 2.619 1.00 95.69 100 ASP A CA 1
ATOM 693 C C . ASP A 1 100 ? -9.851 -2.638 4.026 1.00 95.69 100 ASP A C 1
ATOM 695 O O . ASP A 1 100 ? -9.265 -3.699 4.240 1.00 95.69 100 ASP A O 1
ATOM 699 N N . ALA A 1 101 ? -10.146 -1.804 5.022 1.00 92.44 101 ALA A N 1
ATOM 700 C CA . ALA A 1 101 ? -9.850 -2.123 6.416 1.00 92.44 101 ALA A CA 1
ATOM 701 C C . ALA A 1 101 ? -10.645 -3.319 6.971 1.00 92.44 101 ALA A C 1
ATOM 703 O O . ALA A 1 101 ? -10.303 -3.816 8.043 1.00 92.44 101 ALA A O 1
ATOM 704 N N . SER A 1 102 ? -11.693 -3.789 6.291 1.00 93.56 102 SER A N 1
ATOM 705 C CA . SER A 1 102 ? -12.384 -5.031 6.654 1.00 93.56 102 SER A CA 1
ATOM 706 C C . SER A 1 102 ? -11.674 -6.277 6.107 1.00 93.56 102 SER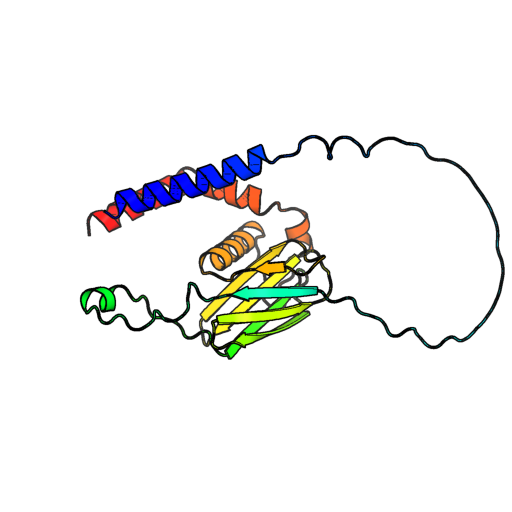 A C 1
ATOM 708 O O . SER A 1 102 ? -11.991 -7.387 6.527 1.00 93.56 102 SER A O 1
ATOM 710 N N . GLY A 1 103 ? -10.661 -6.102 5.252 1.00 93.56 103 GLY A N 1
ATOM 711 C CA . GLY A 1 103 ? -9.917 -7.184 4.611 1.00 93.56 103 GLY A CA 1
ATOM 712 C C . GLY A 1 103 ? -10.511 -7.607 3.266 1.00 93.56 103 GLY A C 1
ATOM 713 O O . GLY A 1 103 ? -10.111 -8.638 2.725 1.00 93.56 103 GLY A O 1
ATOM 714 N N . VAL A 1 104 ? -11.457 -6.845 2.709 1.00 95.75 104 VAL A N 1
ATOM 715 C CA . VAL A 1 104 ? -12.113 -7.159 1.433 1.00 95.75 104 VAL A CA 1
ATOM 716 C C . VAL A 1 104 ? -11.368 -6.490 0.283 1.00 95.75 104 VAL A C 1
ATOM 718 O O . VAL A 1 104 ? -11.017 -5.314 0.354 1.00 95.75 104 VAL A O 1
ATOM 721 N N . VAL A 1 105 ? -11.131 -7.231 -0.803 1.00 97.25 105 VAL A N 1
ATOM 722 C CA . VAL A 1 105 ? -10.594 -6.662 -2.048 1.00 97.25 105 VAL A CA 1
ATOM 723 C C . VAL A 1 105 ? -11.709 -5.883 -2.744 1.00 97.25 105 VAL A C 1
ATOM 725 O O . VAL A 1 105 ? -12.688 -6.470 -3.194 1.00 97.25 105 VAL A O 1
ATOM 728 N N . ILE A 1 106 ? -11.552 -4.566 -2.844 1.00 95.81 106 ILE A N 1
ATOM 729 C CA . ILE A 1 106 ? -12.547 -3.641 -3.413 1.00 95.81 106 ILE A CA 1
ATOM 730 C C . ILE A 1 106 ? -12.155 -3.102 -4.793 1.00 95.81 106 ILE A C 1
ATOM 732 O O . ILE A 1 106 ? -12.945 -2.430 -5.450 1.00 95.81 106 ILE A O 1
ATOM 736 N N . GLY A 1 107 ? -10.924 -3.369 -5.226 1.00 95.50 107 GLY A N 1
ATOM 737 C CA . GLY A 1 107 ? -10.414 -2.943 -6.519 1.00 95.50 107 GLY A CA 1
ATOM 738 C C . GLY A 1 107 ? -9.237 -3.800 -6.956 1.00 95.50 107 GLY A C 1
ATOM 739 O O . GLY A 1 107 ? -8.438 -4.253 -6.135 1.00 95.50 107 GLY A O 1
ATOM 740 N N . THR A 1 108 ? -9.121 -4.009 -8.261 1.00 96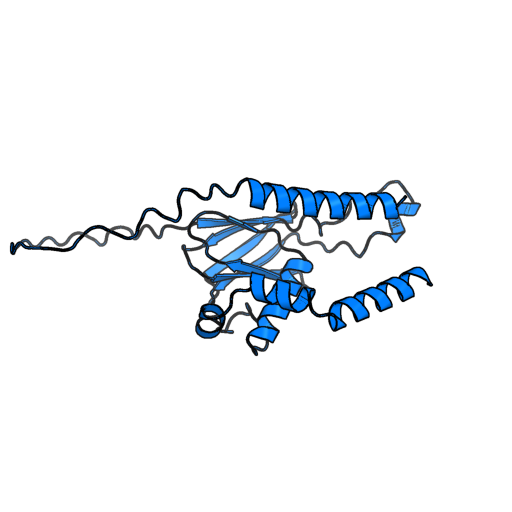.88 108 THR A N 1
ATOM 741 C CA . THR A 1 108 ? -8.018 -4.744 -8.883 1.00 96.88 108 THR A CA 1
ATOM 742 C C . THR A 1 108 ? -7.505 -3.977 -10.088 1.00 96.88 108 THR A C 1
ATOM 744 O O . THR A 1 108 ? -8.282 -3.335 -10.791 1.00 96.88 108 THR A O 1
ATOM 747 N N . GLY A 1 109 ? -6.212 -4.077 -10.356 1.00 95.94 109 GLY A N 1
ATOM 748 C CA . GLY A 1 109 ? -5.592 -3.486 -11.532 1.00 95.94 109 GLY A CA 1
ATOM 749 C C . GLY A 1 109 ? -4.262 -4.150 -11.853 1.00 95.94 109 GLY A C 1
ATOM 750 O O . GLY A 1 109 ? -3.853 -5.120 -11.215 1.00 95.94 109 GLY A O 1
ATOM 751 N N . THR A 1 110 ? -3.574 -3.596 -12.839 1.00 95.56 110 THR A N 1
ATOM 752 C CA . THR A 1 110 ? -2.232 -4.020 -13.235 1.00 95.56 110 THR A CA 1
ATOM 753 C C . THR A 1 110 ? -1.330 -2.807 -13.354 1.00 95.56 110 THR A C 1
ATOM 755 O O . THR A 1 110 ? -1.780 -1.723 -13.730 1.00 95.56 110 THR A O 1
ATOM 758 N N . VAL A 1 111 ? -0.052 -2.989 -13.051 1.00 94.75 111 VAL A N 1
ATOM 759 C CA . VAL A 1 111 ? 0.961 -1.956 -13.271 1.00 94.75 111 VAL A CA 1
ATOM 760 C C . VAL A 1 111 ? 1.330 -1.918 -14.757 1.00 94.75 111 VAL A C 1
ATOM 762 O O . VAL A 1 111 ? 1.590 -2.954 -15.373 1.00 94.75 111 VAL A O 1
ATOM 765 N N . HIS A 1 112 ? 1.338 -0.724 -15.343 1.00 92.00 112 HIS A N 1
ATOM 766 C CA . HIS A 1 112 ? 1.710 -0.500 -16.737 1.00 92.00 112 HIS A CA 1
ATOM 767 C C . HIS A 1 112 ? 3.226 -0.642 -16.938 1.00 92.00 112 HIS A C 1
ATOM 769 O O . HIS A 1 112 ? 4.009 -0.625 -15.988 1.00 92.00 112 HIS A O 1
ATOM 775 N N . ALA A 1 113 ? 3.663 -0.747 -18.195 1.00 86.50 113 ALA A N 1
ATOM 776 C CA . ALA A 1 113 ? 5.081 -0.886 -18.540 1.00 86.50 113 ALA A CA 1
ATOM 777 C C . ALA A 1 113 ? 5.951 0.312 -18.104 1.00 86.50 113 ALA A C 1
ATOM 779 O O . ALA A 1 113 ? 7.154 0.164 -17.915 1.00 86.50 113 ALA A O 1
ATOM 780 N N . ASP A 1 114 ? 5.353 1.491 -17.923 1.00 84.94 114 ASP A N 1
ATOM 781 C CA . ASP A 1 114 ? 6.024 2.687 -17.399 1.00 84.94 114 ASP A CA 1
ATOM 782 C C . ASP A 1 114 ? 6.106 2.719 -15.856 1.00 84.94 114 ASP A C 1
ATOM 784 O O . ASP A 1 114 ? 6.637 3.667 -15.273 1.00 84.94 114 ASP A O 1
ATOM 788 N N . GLY A 1 115 ? 5.599 1.679 -15.184 1.00 88.06 115 GLY A N 1
ATOM 789 C CA . GLY A 1 115 ? 5.554 1.563 -13.730 1.00 88.06 115 GLY A CA 1
ATOM 790 C C . GLY A 1 115 ? 4.390 2.310 -13.077 1.00 88.06 115 GLY A C 1
ATOM 791 O O . GLY A 1 115 ? 4.320 2.340 -11.847 1.00 88.06 115 GLY A O 1
ATOM 792 N N . THR A 1 116 ? 3.484 2.911 -13.851 1.00 93.88 116 THR A N 1
ATOM 793 C CA . THR A 1 116 ? 2.309 3.613 -13.322 1.00 93.88 116 THR A CA 1
ATOM 794 C C . THR A 1 116 ? 1.106 2.689 -13.169 1.00 93.88 116 THR A C 1
ATOM 796 O O . THR A 1 116 ? 0.998 1.640 -13.804 1.00 93.88 116 THR A O 1
ATOM 799 N N . TYR A 1 117 ? 0.156 3.078 -12.325 1.00 95.56 117 TYR A N 1
ATOM 800 C CA . TYR A 1 117 ? -1.109 2.368 -12.172 1.00 95.56 117 TYR A CA 1
ATOM 801 C C . TYR A 1 117 ? -2.263 3.332 -11.897 1.00 95.56 117 TYR A C 1
ATOM 803 O O . TYR A 1 117 ? -2.073 4.453 -11.415 1.00 95.56 117 TYR A O 1
ATOM 811 N N . SER A 1 118 ? -3.477 2.866 -12.185 1.00 96.88 118 SER A N 1
ATOM 812 C CA . SER A 1 118 ? -4.726 3.528 -11.821 1.00 96.88 118 SER A CA 1
ATOM 813 C C . SER A 1 118 ? -5.766 2.473 -11.473 1.00 96.88 118 SER A C 1
ATOM 815 O O . SER A 1 118 ? -5.914 1.487 -12.193 1.00 96.88 118 SER A O 1
ATOM 817 N N . VAL A 1 119 ? -6.467 2.665 -10.362 1.00 96.88 119 VAL A N 1
ATOM 818 C CA . VAL A 1 119 ? -7.539 1.778 -9.908 1.00 96.88 119 VAL A CA 1
ATOM 819 C C . VAL A 1 119 ? -8.705 2.619 -9.404 1.00 96.88 119 VAL A C 1
ATOM 821 O O . VAL A 1 119 ? -8.509 3.588 -8.670 1.00 96.88 119 VAL A O 1
ATOM 824 N N . SER A 1 120 ? -9.915 2.267 -9.833 1.00 95.88 120 SER A N 1
ATOM 825 C CA . SER A 1 120 ? -11.145 2.942 -9.420 1.00 95.88 120 SER A CA 1
ATOM 826 C C . SER A 1 120 ? -11.752 2.209 -8.231 1.00 95.88 120 SER A C 1
ATOM 828 O O . SER A 1 120 ? -11.895 0.988 -8.267 1.00 95.88 120 SER A O 1
ATOM 830 N N . VAL A 1 121 ? -12.077 2.945 -7.174 1.00 94.88 121 VAL A N 1
ATOM 831 C CA . VAL A 1 121 ? -12.635 2.410 -5.927 1.00 94.88 121 VAL A CA 1
ATOM 832 C C . VAL A 1 121 ? -13.748 3.324 -5.415 1.00 94.88 121 VAL A C 1
ATOM 834 O O . VAL A 1 121 ? -13.762 4.512 -5.743 1.00 94.88 121 VAL A O 1
ATOM 837 N N . PRO A 1 122 ? -14.704 2.825 -4.618 1.00 94.69 122 PRO A N 1
ATOM 838 C CA . PRO A 1 122 ? -15.642 3.699 -3.922 1.00 94.69 122 PRO A CA 1
ATOM 839 C C . PRO A 1 122 ? -14.904 4.608 -2.919 1.00 94.69 122 PRO A C 1
ATOM 841 O O . PRO A 1 122 ? -13.840 4.233 -2.414 1.00 94.69 122 PRO A O 1
ATOM 844 N N . PRO A 1 123 ? -15.452 5.787 -2.583 1.00 93.56 123 PRO A N 1
ATOM 845 C CA . PRO A 1 123 ? -14.961 6.580 -1.473 1.00 93.56 123 PRO A CA 1
ATOM 846 C C . PRO A 1 123 ? -14.984 5.801 -0.155 1.00 93.56 123 PRO A C 1
ATOM 848 O O . PRO A 1 123 ? -15.956 5.108 0.141 1.00 93.56 123 PRO A O 1
ATOM 851 N N . GLY A 1 124 ? -13.938 5.928 0.657 1.00 89.56 124 GLY A N 1
ATOM 852 C CA . GLY A 1 124 ? -13.827 5.192 1.917 1.00 89.56 124 GLY A CA 1
ATOM 853 C C . GLY A 1 124 ? -12.651 5.643 2.768 1.00 89.56 124 GLY A C 1
ATOM 854 O O . GLY A 1 124 ? -11.812 6.411 2.317 1.00 89.56 124 GLY A O 1
ATOM 855 N N . SER A 1 125 ? -12.597 5.211 4.027 1.00 82.88 125 SER A N 1
ATOM 856 C CA . SER A 1 125 ? -11.716 5.838 5.024 1.00 82.88 125 SER A CA 1
ATOM 857 C C . SER A 1 125 ? -10.342 5.188 5.182 1.00 82.88 125 SER A C 1
ATOM 859 O O . SER A 1 125 ? -9.455 5.837 5.718 1.00 82.88 125 SER A O 1
ATOM 861 N N . ASN A 1 126 ? -10.130 3.944 4.745 1.00 90.44 126 ASN A N 1
ATOM 862 C CA . ASN A 1 126 ? -8.864 3.232 4.947 1.00 90.44 126 ASN A CA 1
ATOM 863 C C . ASN A 1 126 ? -8.685 2.138 3.897 1.00 90.44 126 ASN A C 1
ATOM 865 O O . ASN A 1 126 ? -9.412 1.140 3.927 1.00 90.44 126 ASN A O 1
ATOM 869 N N . TYR A 1 127 ? -7.692 2.305 3.026 1.00 94.19 127 TYR A N 1
ATOM 870 C CA . TYR A 1 127 ? -7.337 1.313 2.018 1.00 94.19 127 TYR A CA 1
ATOM 871 C C . TYR A 1 127 ? -5.874 0.902 2.115 1.00 94.19 127 TYR A C 1
ATOM 873 O O . TYR A 1 127 ? -5.003 1.673 2.519 1.00 94.19 127 TYR A O 1
ATOM 881 N N . PHE A 1 128 ? -5.609 -0.326 1.691 1.00 95.94 128 PHE A N 1
ATOM 882 C CA . PHE A 1 128 ? -4.284 -0.876 1.498 1.00 95.94 128 PHE A CA 1
ATOM 883 C C . PHE A 1 128 ? -4.101 -1.203 0.028 1.00 95.94 128 PHE A C 1
ATOM 885 O O . PHE A 1 128 ? -4.883 -1.945 -0.558 1.00 95.94 128 PHE A O 1
ATOM 892 N N . ILE A 1 129 ? -3.047 -0.662 -0.563 1.00 97.88 129 ILE A N 1
ATOM 893 C CA . ILE A 1 129 ? -2.611 -1.051 -1.897 1.00 97.88 129 ILE A CA 1
ATOM 894 C C . ILE A 1 129 ? -1.637 -2.203 -1.725 1.00 97.88 129 ILE A C 1
ATOM 896 O O . ILE A 1 129 ? -0.698 -2.101 -0.937 1.00 97.88 129 ILE A O 1
ATOM 900 N N . ARG A 1 130 ? -1.844 -3.276 -2.480 1.00 96.75 130 ARG A N 1
ATOM 901 C CA . ARG A 1 130 ? -0.914 -4.392 -2.627 1.00 96.75 130 ARG A CA 1
ATOM 902 C C . ARG A 1 130 ? -0.473 -4.456 -4.075 1.00 96.75 130 ARG A C 1
ATOM 904 O O . ARG A 1 130 ? -1.319 -4.420 -4.964 1.00 96.75 130 ARG A O 1
ATOM 911 N N . VAL A 1 131 ? 0.826 -4.586 -4.304 1.00 96.38 131 VAL A N 1
ATOM 912 C CA . VAL A 1 131 ? 1.392 -4.789 -5.640 1.00 96.38 131 VAL A CA 1
ATOM 913 C C . VAL A 1 131 ? 2.290 -6.013 -5.600 1.00 96.38 131 VAL A C 1
ATOM 915 O O . VAL A 1 131 ? 3.248 -6.043 -4.828 1.00 96.38 131 VAL A O 1
ATOM 918 N N . GLN A 1 132 ? 1.973 -7.022 -6.408 1.00 94.50 132 GLN A N 1
ATOM 919 C CA . GLN A 1 132 ? 2.670 -8.303 -6.420 1.00 94.50 132 GLN A CA 1
ATOM 920 C C . GLN A 1 132 ? 3.306 -8.587 -7.784 1.00 94.50 132 GLN A C 1
ATOM 922 O O . GLN A 1 132 ? 2.620 -8.607 -8.806 1.00 94.50 132 GLN A O 1
ATOM 927 N N . ALA A 1 133 ? 4.610 -8.870 -7.776 1.00 90.50 133 ALA A N 1
ATOM 928 C CA . ALA A 1 133 ? 5.382 -9.322 -8.930 1.00 90.50 133 ALA A CA 1
ATOM 929 C C . ALA A 1 133 ? 6.138 -10.607 -8.550 1.00 90.50 133 ALA A C 1
ATOM 931 O O . ALA A 1 133 ? 7.122 -10.576 -7.808 1.00 90.50 133 ALA A O 1
ATOM 932 N N . GLY A 1 134 ? 5.643 -11.764 -9.002 1.00 88.50 134 GLY A N 1
ATOM 933 C CA . GLY A 1 134 ? 6.152 -13.066 -8.560 1.00 88.50 134 GLY A CA 1
ATOM 934 C C . GLY A 1 134 ? 6.058 -13.229 -7.035 1.00 88.50 134 GLY A C 1
ATOM 935 O O . GLY A 1 134 ? 4.973 -13.131 -6.458 1.00 88.50 134 GLY A O 1
ATOM 936 N N . ASN A 1 135 ? 7.206 -13.446 -6.386 1.00 86.50 135 ASN A N 1
ATOM 937 C CA . ASN A 1 135 ? 7.318 -13.607 -4.928 1.00 86.50 135 ASN A CA 1
ATOM 938 C C . ASN A 1 135 ? 7.499 -12.281 -4.172 1.00 86.50 135 ASN A C 1
ATOM 940 O O . ASN A 1 135 ? 7.639 -12.281 -2.951 1.00 86.50 135 ASN A O 1
ATOM 944 N N . LEU A 1 136 ? 7.543 -11.155 -4.882 1.00 88.44 136 LEU A N 1
ATOM 945 C CA . LEU A 1 136 ? 7.728 -9.843 -4.282 1.00 88.44 136 LEU A CA 1
ATOM 946 C C . LEU A 1 136 ? 6.379 -9.179 -4.063 1.00 88.44 136 LEU A C 1
ATOM 948 O O . LEU A 1 136 ? 5.533 -9.160 -4.956 1.00 88.44 136 LEU A O 1
ATOM 952 N N . LEU A 1 137 ? 6.213 -8.601 -2.878 1.00 92.19 137 LEU A N 1
ATOM 953 C CA . LEU A 1 137 ? 5.001 -7.912 -2.474 1.00 92.19 137 LEU A CA 1
ATOM 954 C C . LEU A 1 137 ? 5.362 -6.551 -1.889 1.00 92.19 137 LEU A C 1
ATOM 956 O O . LEU A 1 137 ? 6.122 -6.461 -0.925 1.00 92.19 137 LEU A O 1
ATOM 960 N N . LEU A 1 138 ? 4.780 -5.500 -2.455 1.00 94.25 138 LEU A N 1
ATOM 961 C CA . LEU A 1 138 ? 4.821 -4.158 -1.895 1.00 94.25 138 LEU A CA 1
ATOM 962 C C . LEU A 1 138 ? 3.446 -3.761 -1.384 1.00 94.25 138 LEU A C 1
ATOM 964 O O . LEU A 1 138 ? 2.417 -4.175 -1.924 1.00 94.25 138 LEU A O 1
ATOM 968 N N . LYS A 1 139 ? 3.448 -2.930 -0.344 1.00 95.31 139 LYS A N 1
ATOM 969 C CA . LYS A 1 139 ? 2.238 -2.414 0.283 1.00 95.31 139 LYS A CA 1
ATOM 970 C C . LYS A 1 139 ? 2.294 -0.901 0.447 1.00 95.31 139 LYS A C 1
ATOM 972 O O . LYS A 1 139 ? 3.363 -0.303 0.593 1.00 95.31 139 LYS A O 1
ATOM 977 N N . ALA A 1 140 ? 1.127 -0.278 0.462 1.00 94.56 140 ALA A N 1
ATOM 978 C CA . ALA A 1 140 ? 0.959 1.097 0.904 1.00 94.56 140 ALA A CA 1
ATOM 979 C C . ALA A 1 140 ? -0.363 1.243 1.652 1.00 94.56 140 ALA A C 1
ATOM 981 O O . ALA A 1 140 ? -1.333 0.557 1.342 1.00 94.56 140 ALA A O 1
ATOM 982 N N . PHE A 1 141 ? -0.391 2.140 2.630 1.00 92.81 141 PHE A N 1
ATOM 983 C CA . PHE A 1 141 ? -1.603 2.523 3.341 1.00 92.81 141 PHE A CA 1
ATOM 984 C C . PHE A 1 141 ? -2.094 3.871 2.815 1.00 92.81 141 PHE A C 1
ATOM 986 O O . PHE A 1 141 ? -1.293 4.783 2.606 1.00 92.81 141 PHE A O 1
ATOM 993 N N . VAL A 1 142 ? -3.402 3.982 2.600 1.00 91.88 142 VAL A N 1
ATOM 994 C CA . VAL A 1 142 ? -4.063 5.183 2.093 1.00 91.88 142 VAL A CA 1
ATOM 995 C C . VAL A 1 142 ? -5.142 5.592 3.096 1.00 91.88 142 VAL A C 1
ATOM 997 O O . VAL A 1 142 ? -6.212 4.972 3.129 1.00 91.88 142 VAL A O 1
ATOM 1000 N N . PRO A 1 143 ? -4.866 6.601 3.942 1.00 86.12 143 PRO A N 1
ATOM 1001 C CA . PRO A 1 143 ? -5.834 7.098 4.902 1.00 86.12 143 PRO A CA 1
ATOM 1002 C C . PRO A 1 143 ? -6.831 7.996 4.176 1.00 86.12 143 PRO A C 1
ATOM 1004 O O . PRO A 1 143 ? -6.489 9.092 3.748 1.00 86.12 143 PRO A O 1
ATOM 1007 N N . SER A 1 144 ? -8.071 7.536 4.079 1.00 86.75 144 SER A N 1
ATOM 1008 C CA . SER A 1 144 ? -9.212 8.240 3.501 1.00 86.75 144 SER A CA 1
ATOM 1009 C C . SER A 1 144 ? -9.074 8.627 2.026 1.00 86.75 144 SER A C 1
ATOM 1011 O O . SER A 1 144 ? -8.258 9.446 1.618 1.00 86.75 144 SER A O 1
ATOM 1013 N N . VAL A 1 145 ? -9.956 8.077 1.205 1.00 89.50 145 VAL A N 1
ATOM 1014 C CA . VAL A 1 145 ? -10.092 8.382 -0.213 1.00 89.50 145 VAL A CA 1
ATOM 1015 C C . VAL A 1 145 ? -11.506 8.893 -0.428 1.00 89.50 145 VAL A C 1
ATOM 1017 O O . VAL A 1 145 ? -12.432 8.121 -0.631 1.00 89.50 145 VAL A O 1
ATOM 1020 N N . THR A 1 146 ? -11.696 10.207 -0.337 1.00 90.44 146 THR A N 1
ATOM 1021 C CA . THR A 1 146 ? -12.972 10.881 -0.654 1.00 90.44 146 THR A CA 1
ATOM 1022 C C . THR A 1 146 ? -12.945 11.582 -2.012 1.00 90.44 146 THR A C 1
ATOM 1024 O O . THR A 1 146 ? -13.983 11.985 -2.527 1.00 90.44 146 THR A O 1
ATOM 1027 N N . ALA A 1 147 ? -11.758 11.687 -2.608 1.00 92.19 147 ALA A N 1
ATOM 1028 C CA . ALA A 1 147 ? -11.488 12.193 -3.945 1.00 92.19 147 ALA A CA 1
ATOM 1029 C C . ALA A 1 147 ? -10.308 11.413 -4.543 1.00 92.19 147 ALA A C 1
ATOM 1031 O O . ALA A 1 147 ? -9.611 10.692 -3.824 1.00 92.19 147 ALA A O 1
ATOM 1032 N N . SER A 1 148 ? -10.076 11.561 -5.849 1.00 92.25 148 SER A N 1
ATOM 1033 C CA . SER A 1 148 ? -8.945 10.909 -6.510 1.00 92.25 148 SER A CA 1
ATOM 1034 C C . SER A 1 148 ? -7.618 11.301 -5.856 1.00 92.25 148 SER A C 1
ATOM 1036 O O . SER A 1 148 ? -7.359 12.480 -5.612 1.00 92.25 148 SER A O 1
ATOM 1038 N N . ALA A 1 149 ? -6.779 10.307 -5.584 1.00 91.31 149 ALA A N 1
ATOM 1039 C CA . ALA A 1 149 ? -5.542 10.461 -4.830 1.00 91.31 149 ALA A CA 1
ATOM 1040 C C . ALA A 1 149 ? -4.370 9.823 -5.577 1.00 91.31 149 ALA A C 1
ATOM 1042 O O . ALA A 1 149 ? -4.536 8.842 -6.298 1.00 91.31 149 ALA A O 1
ATOM 1043 N N . THR A 1 150 ? -3.168 10.370 -5.386 1.00 95.19 150 THR A N 1
ATOM 1044 C CA . THR A 1 150 ? -1.932 9.793 -5.927 1.00 95.19 150 THR A CA 1
ATOM 1045 C C . THR A 1 150 ? -1.089 9.197 -4.807 1.00 95.19 150 THR A C 1
ATOM 1047 O O . THR A 1 150 ? -0.756 9.891 -3.849 1.00 95.19 150 THR A O 1
ATOM 1050 N N . VAL A 1 151 ? -0.721 7.922 -4.938 1.00 95.06 151 VAL A N 1
ATOM 1051 C CA . VAL A 1 151 ? 0.025 7.148 -3.942 1.00 95.06 151 VAL A CA 1
ATOM 1052 C C . VAL A 1 151 ? 1.168 6.408 -4.630 1.00 95.06 151 VAL A C 1
ATOM 1054 O O . VAL A 1 151 ? 0.959 5.467 -5.386 1.00 95.06 151 VAL A O 1
ATOM 1057 N N . ASN A 1 152 ? 2.411 6.790 -4.360 1.00 92.75 152 ASN A N 1
ATOM 1058 C CA . ASN A 1 152 ? 3.559 6.052 -4.891 1.00 92.75 152 ASN A CA 1
ATOM 1059 C C . ASN A 1 152 ? 3.891 4.876 -3.974 1.00 92.75 152 ASN A C 1
ATOM 1061 O O . ASN A 1 152 ? 4.050 5.059 -2.767 1.00 92.75 152 ASN A O 1
ATOM 1065 N N . VAL A 1 153 ? 4.017 3.680 -4.546 1.00 92.50 153 VAL A N 1
ATOM 1066 C CA . VAL A 1 153 ? 4.346 2.470 -3.785 1.00 92.50 153 VAL A CA 1
ATOM 1067 C C . VAL A 1 153 ? 5.859 2.287 -3.797 1.00 92.50 153 VAL A C 1
ATOM 1069 O O . VAL A 1 153 ? 6.487 2.237 -4.851 1.00 92.50 153 VAL A O 1
ATOM 1072 N N . THR A 1 154 ? 6.455 2.214 -2.608 1.00 88.06 154 THR A N 1
ATOM 1073 C CA . THR A 1 154 ? 7.905 2.092 -2.409 1.00 88.06 154 THR A CA 1
ATOM 1074 C C . THR A 1 154 ? 8.219 1.074 -1.304 1.00 88.06 154 THR A C 1
ATOM 1076 O O . THR A 1 154 ? 7.333 0.702 -0.524 1.00 88.06 154 THR A O 1
ATOM 1079 N N . PRO A 1 155 ? 9.479 0.627 -1.156 1.00 84.38 155 PRO A N 1
ATOM 1080 C CA . PRO A 1 155 ? 9.890 -0.154 0.007 1.00 84.38 155 PRO A CA 1
ATOM 1081 C C . PRO A 1 155 ? 9.577 0.565 1.326 1.00 84.38 155 PRO A C 1
ATOM 1083 O O . PRO A 1 155 ? 9.151 -0.070 2.286 1.00 84.38 155 PRO A O 1
ATOM 1086 N N . THR A 1 156 ? 9.689 1.896 1.356 1.00 82.75 156 THR A N 1
ATOM 1087 C CA . THR A 1 156 ? 9.361 2.708 2.535 1.00 82.75 156 THR A CA 1
ATOM 1088 C C . THR A 1 156 ? 7.874 2.654 2.883 1.00 82.75 156 THR A C 1
ATOM 1090 O O . THR A 1 156 ? 7.535 2.446 4.046 1.00 82.75 156 THR A O 1
ATOM 1093 N N . THR A 1 157 ? 6.966 2.760 1.904 1.00 86.56 157 THR A N 1
ATOM 1094 C CA . THR A 1 157 ? 5.524 2.610 2.190 1.00 86.56 157 THR A CA 1
ATOM 1095 C C . THR A 1 157 ? 5.193 1.204 2.674 1.00 86.56 157 THR A C 1
ATOM 1097 O O . THR A 1 157 ? 4.336 1.038 3.539 1.00 86.56 157 THR A O 1
ATOM 1100 N N . THR A 1 158 ? 5.908 0.195 2.172 1.00 89.38 158 THR A N 1
ATOM 1101 C CA . THR A 1 158 ? 5.741 -1.193 2.620 1.00 89.38 158 THR A CA 1
ATOM 1102 C C . THR A 1 158 ? 6.196 -1.347 4.069 1.00 89.38 158 THR A C 1
ATOM 1104 O O . THR A 1 158 ? 5.475 -1.926 4.879 1.00 89.38 158 THR A O 1
ATOM 1107 N N . ALA A 1 159 ? 7.336 -0.751 4.430 1.00 83.75 159 ALA A N 1
ATOM 1108 C CA . ALA A 1 159 ? 7.815 -0.710 5.807 1.00 83.75 159 ALA A CA 1
ATOM 1109 C C . ALA A 1 159 ? 6.812 -0.021 6.746 1.00 83.75 159 ALA A C 1
ATOM 1111 O O . ALA A 1 159 ? 6.561 -0.532 7.834 1.00 83.75 159 ALA A O 1
ATOM 1112 N N . HIS A 1 160 ? 6.172 1.076 6.321 1.00 82.31 160 HIS A N 1
ATOM 1113 C CA . HIS A 1 160 ? 5.124 1.727 7.119 1.00 82.31 160 HIS A CA 1
ATOM 1114 C C . HIS A 1 160 ? 3.950 0.781 7.409 1.00 82.31 160 HIS A C 1
ATOM 1116 O O . HIS A 1 160 ? 3.459 0.746 8.534 1.00 82.31 160 HIS A O 1
ATOM 1122 N N . VAL A 1 161 ? 3.524 -0.024 6.429 1.00 88.81 161 VAL A N 1
ATOM 1123 C CA . VAL A 1 161 ? 2.445 -1.010 6.621 1.00 88.81 161 VAL A CA 1
ATOM 1124 C C . VAL A 1 161 ? 2.871 -2.145 7.557 1.00 88.81 161 VAL A C 1
ATOM 1126 O O . VAL A 1 161 ? 2.063 -2.601 8.362 1.00 88.81 161 VAL A O 1
ATOM 1129 N N . ILE A 1 162 ? 4.133 -2.583 7.501 1.00 84.50 162 ILE A N 1
ATOM 1130 C CA . ILE A 1 162 ? 4.674 -3.595 8.426 1.00 84.50 162 ILE A CA 1
ATOM 1131 C C . ILE A 1 162 ? 4.702 -3.056 9.861 1.00 84.50 162 ILE A C 1
ATOM 1133 O O . ILE A 1 162 ? 4.245 -3.729 10.782 1.00 84.50 162 ILE A O 1
ATOM 1137 N N . VAL A 1 163 ? 5.190 -1.827 10.052 1.00 83.31 163 VAL A N 1
ATOM 1138 C CA . VAL A 1 163 ? 5.184 -1.157 11.360 1.00 83.31 163 VAL A CA 1
ATOM 1139 C C . VAL A 1 163 ? 3.758 -1.019 11.883 1.00 83.31 163 VAL A C 1
ATOM 1141 O O . VAL A 1 163 ? 3.494 -1.353 13.036 1.00 83.31 163 VAL A O 1
ATOM 1144 N N . LEU A 1 164 ? 2.827 -0.593 11.026 1.00 85.12 164 LEU A N 1
ATOM 1145 C CA . LEU A 1 164 ? 1.412 -0.511 11.363 1.00 85.12 164 LEU A CA 1
ATOM 1146 C C . LEU A 1 164 ? 0.864 -1.872 11.809 1.00 85.12 164 LEU A C 1
ATOM 1148 O O . LEU A 1 164 ? 0.242 -1.947 12.860 1.00 85.12 164 LEU A O 1
ATOM 1152 N N . ALA A 1 165 ? 1.139 -2.955 11.078 1.00 87.25 165 ALA A N 1
ATOM 1153 C CA . ALA A 1 165 ? 0.713 -4.301 11.467 1.00 87.25 165 ALA A CA 1
ATOM 1154 C C . ALA A 1 165 ? 1.218 -4.690 12.869 1.00 87.25 165 ALA A C 1
ATOM 1156 O O . ALA A 1 165 ? 0.437 -5.173 13.689 1.00 87.25 165 ALA A O 1
ATOM 1157 N N . GLY A 1 166 ? 2.490 -4.401 13.165 1.00 84.50 166 GLY A N 1
ATOM 1158 C CA . GLY A 1 166 ? 3.084 -4.640 14.481 1.00 84.50 166 GLY A CA 1
ATOM 1159 C C . GLY A 1 166 ? 2.421 -3.828 15.597 1.00 84.50 166 GLY A C 1
ATOM 1160 O O . GLY A 1 166 ? 2.123 -4.373 16.655 1.00 84.50 166 GLY A O 1
ATOM 1161 N N . VAL A 1 167 ? 2.125 -2.549 15.349 1.00 81.44 167 VAL A N 1
ATOM 1162 C CA . VAL A 1 167 ? 1.435 -1.663 16.307 1.00 81.44 167 VAL A CA 1
ATOM 1163 C C . VAL A 1 167 ? 0.008 -2.134 16.581 1.00 81.44 167 VAL A C 1
ATOM 1165 O O . VAL A 1 167 ? -0.458 -2.061 17.714 1.00 81.44 167 VAL A O 1
ATOM 1168 N N . LEU A 1 168 ? -0.683 -2.635 15.556 1.00 84.12 168 LEU A N 1
ATOM 1169 C CA . LEU A 1 168 ? -2.043 -3.159 15.680 1.00 84.12 168 LEU A CA 1
ATOM 1170 C C . LEU A 1 168 ? -2.0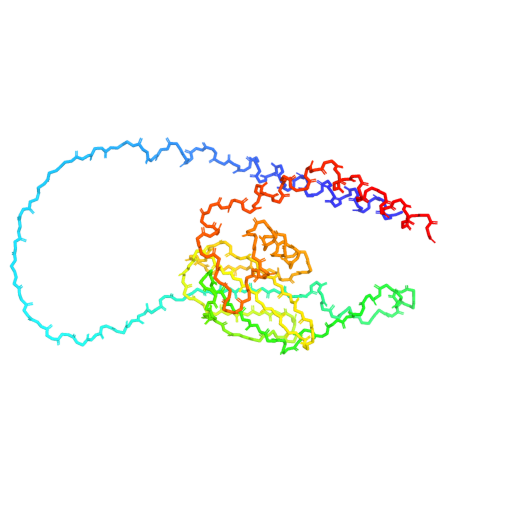89 -4.580 16.271 1.00 84.12 168 LEU A C 1
ATOM 1172 O O . LEU A 1 168 ? -3.180 -5.087 16.520 1.00 84.12 168 LEU A O 1
ATOM 1176 N N . GLY A 1 169 ? -0.941 -5.240 16.470 1.00 84.38 169 GLY A N 1
ATOM 1177 C CA . GLY A 1 169 ? -0.878 -6.622 16.954 1.00 84.38 169 GLY A CA 1
ATOM 1178 C C . GLY A 1 169 ? -1.473 -7.645 15.979 1.00 84.38 169 GLY A C 1
ATOM 1179 O O . GLY A 1 169 ? -1.929 -8.704 16.405 1.00 84.38 169 GLY A O 1
ATOM 1180 N N . VAL A 1 170 ? -1.494 -7.338 14.678 1.00 85.62 170 VAL A N 1
ATOM 1181 C CA . VAL A 1 170 ? -2.025 -8.228 13.633 1.00 85.62 170 VAL A CA 1
ATOM 1182 C C . VAL A 1 170 ? -0.894 -8.851 12.827 1.00 85.62 170 VAL A C 1
ATOM 1184 O O . VAL A 1 170 ? 0.148 -8.235 12.620 1.00 85.62 170 VAL A O 1
ATOM 1187 N N . ALA A 1 171 ? -1.115 -10.066 12.319 1.00 80.94 171 ALA A N 1
ATOM 1188 C CA . ALA A 1 171 ? -0.087 -10.794 11.577 1.00 80.94 171 ALA A CA 1
ATOM 1189 C C . ALA A 1 171 ? 0.388 -10.026 10.331 1.00 80.94 171 ALA A C 1
ATOM 1191 O O . ALA A 1 171 ? 1.588 -9.943 10.100 1.00 80.94 171 ALA A O 1
ATOM 1192 N N . ASN A 1 172 ? -0.539 -9.457 9.543 1.00 87.38 172 ASN A N 1
ATOM 1193 C CA . ASN A 1 172 ? -0.218 -8.697 8.332 1.00 87.38 172 ASN A CA 1
ATOM 1194 C C . ASN A 1 172 ? -1.337 -7.714 7.943 1.00 87.38 172 ASN A C 1
ATOM 1196 O O . ASN A 1 172 ? -2.319 -8.103 7.313 1.00 87.38 172 ASN A O 1
ATOM 1200 N N . ALA A 1 173 ? -1.172 -6.425 8.248 1.00 91.12 173 ALA A N 1
ATOM 1201 C CA . ALA A 1 173 ? -2.110 -5.400 7.794 1.00 91.12 173 ALA A CA 1
ATOM 1202 C C . ALA A 1 173 ? -2.169 -5.329 6.255 1.00 91.12 173 ALA A C 1
ATOM 1204 O O . ALA A 1 173 ? -1.155 -5.480 5.557 1.00 91.12 173 ALA A O 1
ATOM 1205 N N . GLY A 1 174 ? -3.381 -5.109 5.742 1.00 91.25 174 GLY A N 1
ATOM 1206 C CA . GLY A 1 174 ? -3.645 -4.979 4.314 1.00 91.25 174 GLY A CA 1
ATOM 1207 C C . GLY A 1 174 ? -3.547 -6.271 3.513 1.00 91.25 174 GLY A C 1
ATOM 1208 O O . GLY A 1 174 ? -3.501 -6.186 2.294 1.00 91.25 174 GLY A O 1
ATOM 1209 N N . GLU A 1 175 ? -3.480 -7.447 4.145 1.00 94.94 175 GLU A N 1
ATOM 1210 C CA . GLU A 1 175 ? -3.694 -8.718 3.443 1.00 94.94 175 GLU A CA 1
ATOM 1211 C C . GLU A 1 175 ? -5.189 -8.991 3.233 1.00 94.94 175 GLU A C 1
ATOM 1213 O O . GLU A 1 175 ? -5.987 -8.698 4.129 1.00 94.94 175 GLU A O 1
ATOM 1218 N N . PRO A 1 176 ? -5.589 -9.584 2.091 1.00 94.38 176 PRO A N 1
ATOM 1219 C CA . PRO A 1 176 ? -6.951 -10.063 1.907 1.00 94.38 176 PRO A CA 1
ATOM 1220 C C . PRO A 1 176 ? -7.346 -11.013 3.043 1.00 94.38 176 PRO A C 1
ATOM 1222 O O . PRO A 1 176 ? -6.589 -11.910 3.412 1.00 94.38 176 PRO A O 1
ATOM 1225 N N . GLY A 1 177 ? -8.531 -10.802 3.607 1.00 92.25 177 GLY A N 1
ATOM 1226 C CA . GLY A 1 177 ? -9.042 -11.548 4.756 1.00 92.25 177 GLY A CA 1
ATOM 1227 C C . GLY A 1 177 ? -8.538 -11.076 6.126 1.00 92.25 177 GLY A C 1
ATOM 1228 O O . GLY A 1 177 ? -9.014 -11.593 7.133 1.00 92.25 177 GLY A O 1
ATOM 1229 N N . VAL A 1 178 ? -7.627 -10.095 6.208 1.00 93.25 178 VAL A N 1
ATOM 1230 C CA . VAL A 1 178 ? -7.177 -9.525 7.491 1.00 93.25 178 VAL A CA 1
ATOM 1231 C C . VAL A 1 178 ? -7.927 -8.230 7.793 1.00 93.25 178 VAL A C 1
ATOM 1233 O O . VAL A 1 178 ? -7.635 -7.174 7.232 1.00 93.25 178 VAL A O 1
ATOM 1236 N N . SER A 1 179 ? -8.877 -8.303 8.725 1.00 90.56 179 SER A N 1
ATOM 1237 C CA . SER A 1 179 ? -9.636 -7.142 9.192 1.00 90.56 179 SER A CA 1
ATOM 1238 C C . SER A 1 179 ? -8.854 -6.339 10.235 1.00 90.56 179 SER A C 1
ATOM 1240 O O . SER A 1 179 ? -8.366 -6.874 11.227 1.00 90.56 179 SER A O 1
ATOM 1242 N N . VAL A 1 180 ? -8.780 -5.027 10.033 1.00 90.19 180 VAL A N 1
ATOM 1243 C CA . VAL A 1 180 ? -8.124 -4.053 10.922 1.00 90.19 180 VAL A CA 1
ATOM 1244 C C . VAL A 1 180 ? -9.025 -2.854 11.247 1.00 90.19 180 VAL A C 1
ATOM 1246 O O . VAL A 1 180 ? -8.576 -1.899 11.873 1.00 90.19 180 VAL A O 1
ATOM 1249 N N . SER A 1 181 ? -10.298 -2.881 10.838 1.00 85.94 181 SER A N 1
ATOM 1250 C CA . SER A 1 181 ? -11.256 -1.771 10.953 1.00 85.94 181 SER A CA 1
ATOM 1251 C C . SER A 1 181 ? -11.348 -1.179 12.364 1.00 85.94 181 SER A C 1
ATOM 1253 O O . SER A 1 181 ? -11.201 0.032 12.529 1.00 85.94 181 SER A O 1
ATOM 1255 N N . THR A 1 182 ? -11.517 -2.017 13.389 1.00 79.31 182 THR A N 1
ATOM 1256 C CA . THR A 1 182 ? -11.580 -1.573 14.790 1.00 79.31 182 THR A CA 1
ATOM 1257 C C . THR A 1 182 ? -10.234 -1.029 15.267 1.00 79.31 182 THR A C 1
ATOM 1259 O O . THR A 1 182 ? -10.183 0.022 15.899 1.00 79.31 182 THR A O 1
ATOM 1262 N N . ALA A 1 183 ? -9.136 -1.696 14.907 1.00 80.75 183 ALA A N 1
ATOM 1263 C CA . ALA A 1 183 ? -7.792 -1.346 15.356 1.00 80.75 183 ALA A CA 1
ATOM 1264 C C . ALA A 1 183 ? -7.273 -0.035 14.725 1.00 80.75 183 ALA A C 1
ATOM 1266 O O . ALA A 1 183 ? -6.573 0.734 15.379 1.00 80.75 183 ALA A O 1
ATOM 1267 N N . LEU A 1 184 ? -7.650 0.267 13.478 1.00 79.06 184 LEU A N 1
ATOM 1268 C CA . LEU A 1 184 ? -7.276 1.515 12.800 1.00 79.06 184 LEU A CA 1
ATOM 1269 C C . LEU A 1 184 ? -8.033 2.735 13.323 1.00 79.06 184 LEU A C 1
ATOM 1271 O O . LEU A 1 184 ? -7.503 3.841 13.278 1.00 79.06 184 LEU A O 1
ATOM 1275 N N . SER A 1 185 ? -9.252 2.551 13.837 1.00 69.25 185 SER A N 1
ATOM 1276 C CA . SER A 1 185 ? -10.068 3.665 14.339 1.00 69.25 185 SER A CA 1
ATOM 1277 C C . SER A 1 185 ? -9.452 4.379 15.554 1.00 69.25 185 SER A C 1
ATOM 1279 O O . SER A 1 185 ? -9.786 5.530 15.826 1.00 69.25 185 SER A O 1
ATOM 1281 N N . SER A 1 186 ? -8.512 3.726 16.249 1.00 59.28 186 SER A N 1
ATOM 1282 C CA . SER A 1 186 ? -7.819 4.236 17.437 1.00 59.28 186 SER A CA 1
ATOM 1283 C C . SER A 1 186 ? -6.373 4.693 17.198 1.00 59.28 186 SER A C 1
ATOM 1285 O O . SER A 1 186 ? -5.711 5.091 18.155 1.00 59.28 186 SER A O 1
ATOM 1287 N N . VAL A 1 187 ? -5.846 4.630 15.966 1.00 66.62 187 VAL A N 1
ATOM 1288 C CA . VAL A 1 187 ? -4.407 4.838 15.705 1.00 66.62 187 VAL A CA 1
ATOM 1289 C C . VAL A 1 187 ? -4.149 6.014 14.766 1.00 66.62 187 VAL A C 1
ATOM 1291 O O . VAL A 1 187 ? -4.499 5.992 13.590 1.00 66.62 187 VAL A O 1
ATOM 1294 N N . ASN A 1 188 ? -3.438 7.026 15.271 1.00 69.56 188 ASN A N 1
ATOM 1295 C CA . ASN A 1 188 ? -2.823 8.059 14.440 1.00 69.56 188 ASN A CA 1
ATOM 1296 C C . ASN A 1 188 ? -1.460 7.555 13.935 1.00 69.56 188 ASN A C 1
ATOM 1298 O O . ASN A 1 188 ? -0.453 7.645 14.640 1.00 69.56 188 ASN A O 1
ATOM 1302 N N . VAL A 1 189 ? -1.445 7.001 12.720 1.00 66.75 189 VAL A N 1
ATOM 1303 C CA . VAL A 1 189 ? -0.264 6.353 12.123 1.00 66.75 189 VAL A CA 1
ATOM 1304 C C . VAL A 1 189 ? 0.937 7.305 12.043 1.00 66.75 189 VAL A C 1
ATOM 1306 O O . VAL A 1 189 ? 2.050 6.893 12.360 1.00 66.75 189 VAL A O 1
ATOM 1309 N N . ASP A 1 190 ? 0.725 8.587 11.731 1.00 63.59 190 ASP A N 1
ATOM 1310 C CA . ASP A 1 190 ? 1.807 9.580 11.657 1.00 63.59 190 ASP A CA 1
ATOM 1311 C C . ASP A 1 190 ? 2.424 9.876 13.032 1.00 63.59 190 ASP A C 1
ATOM 1313 O O . ASP A 1 190 ? 3.644 10.000 13.166 1.00 63.59 190 ASP A O 1
ATOM 1317 N N . ALA A 1 191 ? 1.599 9.937 14.083 1.00 66.88 191 ALA A N 1
ATOM 1318 C CA . ALA A 1 191 ? 2.078 10.112 15.454 1.00 66.88 191 ALA A CA 1
ATOM 1319 C C . ALA A 1 191 ? 2.883 8.897 15.939 1.00 66.88 191 ALA A C 1
ATOM 1321 O O . ALA A 1 191 ? 3.916 9.056 16.592 1.00 66.88 191 ALA A O 1
ATOM 1322 N N . VAL A 1 192 ? 2.448 7.688 15.579 1.00 67.56 192 VAL A N 1
ATOM 1323 C CA . VAL A 1 192 ? 3.155 6.451 15.927 1.00 67.56 192 VAL A CA 1
ATOM 1324 C C . VAL A 1 192 ? 4.485 6.343 15.182 1.00 67.56 192 VAL A C 1
ATOM 1326 O O . VAL A 1 192 ? 5.504 6.035 15.799 1.00 67.56 192 VAL A O 1
ATOM 1329 N N . VAL A 1 193 ? 4.521 6.662 13.884 1.00 65.94 193 VAL A N 1
ATOM 1330 C CA . VAL A 1 193 ? 5.774 6.704 13.111 1.00 65.94 193 VAL A CA 1
ATOM 1331 C C . VAL A 1 193 ? 6.744 7.724 13.713 1.00 65.94 193 VAL A C 1
ATOM 1333 O O . VAL A 1 193 ? 7.930 7.417 13.856 1.00 65.94 193 VAL A O 1
ATOM 1336 N N . MET A 1 194 ? 6.263 8.894 14.151 1.00 67.81 194 MET A N 1
ATOM 1337 C CA . MET A 1 194 ? 7.090 9.864 14.880 1.00 67.81 194 MET A CA 1
ATOM 1338 C C . MET A 1 194 ? 7.619 9.314 16.209 1.00 67.81 194 MET A C 1
ATOM 1340 O O . MET A 1 194 ? 8.802 9.483 16.487 1.00 67.81 194 MET A O 1
ATOM 1344 N N . GLN A 1 195 ? 6.799 8.627 17.011 1.00 73.00 195 GLN A N 1
ATOM 1345 C CA . GLN A 1 195 ? 7.249 8.028 18.275 1.00 73.00 195 GLN A CA 1
ATOM 1346 C C . GLN A 1 195 ? 8.297 6.929 18.072 1.00 73.00 195 GLN A C 1
ATOM 1348 O O . GLN A 1 195 ? 9.290 6.886 18.796 1.00 73.00 195 GLN A O 1
ATOM 1353 N N . ILE A 1 196 ? 8.108 6.062 17.076 1.00 69.69 196 ILE A N 1
ATOM 1354 C CA . ILE A 1 196 ? 9.066 4.998 16.751 1.00 69.69 196 ILE A CA 1
ATOM 1355 C C . ILE A 1 196 ? 10.377 5.605 16.246 1.00 69.69 196 ILE A C 1
ATOM 1357 O O . ILE A 1 196 ? 11.451 5.199 16.685 1.00 69.69 196 ILE A O 1
ATOM 1361 N N . THR A 1 197 ? 10.302 6.613 15.375 1.00 68.00 197 THR A N 1
ATOM 1362 C CA . THR A 1 197 ? 11.493 7.272 14.815 1.00 68.00 197 THR A CA 1
ATOM 1363 C C . THR A 1 197 ? 12.240 8.102 15.864 1.00 68.00 197 THR A C 1
ATOM 1365 O O . THR A 1 197 ? 13.463 8.188 15.821 1.00 68.00 197 THR A O 1
ATOM 1368 N N . ALA A 1 198 ? 11.529 8.683 16.834 1.00 73.81 198 ALA A N 1
ATOM 1369 C CA . ALA A 1 198 ? 12.120 9.420 17.950 1.00 73.81 198 ALA A CA 1
ATOM 1370 C C . ALA A 1 198 ? 12.673 8.510 19.062 1.00 73.81 198 ALA A C 1
ATOM 1372 O O . ALA A 1 198 ? 13.282 9.010 20.009 1.00 73.81 198 ALA A O 1
ATOM 1373 N N . ASN A 1 199 ? 12.473 7.188 18.978 1.00 79.06 199 ASN A N 1
ATOM 1374 C CA . ASN A 1 199 ? 12.961 6.262 19.989 1.00 79.06 199 ASN A CA 1
ATOM 1375 C C . ASN A 1 199 ? 14.505 6.225 19.971 1.00 79.06 199 ASN A C 1
ATOM 1377 O O . ASN A 1 199 ? 15.099 5.854 18.952 1.00 79.06 199 ASN A O 1
ATOM 1381 N N . PRO A 1 200 ? 15.177 6.557 21.089 1.00 77.00 200 PRO A N 1
ATOM 1382 C CA . PRO A 1 200 ? 16.635 6.643 21.136 1.00 77.00 200 PRO A CA 1
ATOM 1383 C C . PRO A 1 200 ? 17.320 5.308 20.823 1.00 77.00 200 PRO A C 1
ATOM 1385 O O . PRO A 1 200 ? 18.421 5.306 20.279 1.00 77.00 200 PRO A O 1
ATOM 1388 N N . ASN A 1 201 ? 16.662 4.175 21.084 1.00 82.00 201 ASN A N 1
ATOM 1389 C CA . ASN A 1 201 ? 17.201 2.855 20.758 1.00 82.00 201 ASN A CA 1
ATOM 1390 C C . ASN A 1 201 ? 17.222 2.612 19.242 1.00 82.00 201 ASN A C 1
ATOM 1392 O O . ASN A 1 201 ? 18.189 2.063 18.719 1.00 82.00 201 ASN A O 1
ATOM 1396 N N . VAL A 1 202 ? 16.191 3.069 18.522 1.00 76.38 202 VAL A N 1
ATOM 1397 C CA . VAL A 1 202 ? 16.142 2.998 17.051 1.00 76.38 202 VAL A CA 1
ATOM 1398 C C . VAL A 1 202 ? 17.217 3.905 16.451 1.00 76.38 202 VAL A C 1
ATOM 1400 O O . VAL A 1 202 ? 17.951 3.484 15.556 1.00 76.38 202 VAL A O 1
ATOM 1403 N N . ALA A 1 203 ? 17.375 5.115 16.993 1.00 69.81 203 ALA A N 1
ATOM 1404 C CA . ALA A 1 203 ? 18.428 6.042 16.581 1.00 69.81 203 ALA A CA 1
ATOM 1405 C C . ALA A 1 203 ? 19.843 5.480 16.836 1.00 69.81 203 ALA A C 1
ATOM 1407 O O . ALA A 1 203 ? 20.725 5.609 15.982 1.00 69.81 203 ALA A O 1
ATOM 1408 N N . ALA A 1 204 ? 20.060 4.813 17.973 1.00 74.12 204 ALA A N 1
ATOM 1409 C CA . ALA A 1 204 ? 21.335 4.188 18.316 1.00 74.12 204 ALA A CA 1
ATOM 1410 C C . ALA A 1 204 ? 21.687 3.036 17.362 1.00 74.12 204 ALA A C 1
ATOM 1412 O O . ALA A 1 204 ? 22.793 3.006 16.820 1.00 74.12 204 ALA A O 1
ATOM 1413 N N . VAL A 1 205 ? 20.735 2.139 17.080 1.00 74.94 205 VAL A N 1
ATOM 1414 C CA . VAL A 1 205 ? 20.929 1.034 16.124 1.00 74.94 205 VAL A CA 1
ATOM 1415 C C . VAL A 1 205 ? 21.212 1.562 14.717 1.00 74.94 205 VAL A C 1
ATOM 1417 O O . VAL A 1 205 ? 22.144 1.092 14.066 1.00 74.94 205 VAL A O 1
ATOM 1420 N N . ALA A 1 206 ? 20.469 2.574 14.258 1.00 71.06 206 ALA A N 1
ATOM 1421 C CA . ALA A 1 206 ? 20.707 3.197 12.956 1.00 71.06 206 ALA A CA 1
ATOM 1422 C C . ALA A 1 206 ? 22.118 3.807 12.859 1.00 71.06 206 ALA A C 1
ATOM 1424 O O . ALA A 1 206 ? 22.795 3.652 11.843 1.00 71.06 206 ALA A O 1
ATOM 1425 N N . THR A 1 207 ? 22.586 4.445 13.935 1.00 72.06 207 THR A N 1
ATOM 1426 C CA . THR A 1 207 ? 23.934 5.031 14.012 1.00 72.06 207 THR A CA 1
ATOM 1427 C C . THR A 1 207 ? 25.021 3.955 13.982 1.00 72.06 207 THR A C 1
ATOM 1429 O O . THR A 1 207 ? 25.992 4.085 13.238 1.00 72.06 207 THR A O 1
ATOM 1432 N N . MET A 1 208 ? 24.849 2.865 14.735 1.00 72.75 208 MET A N 1
ATOM 1433 C CA . MET A 1 208 ? 25.785 1.734 14.733 1.00 72.75 208 MET A CA 1
ATOM 1434 C C . MET A 1 208 ? 25.866 1.052 13.365 1.00 72.75 208 MET A C 1
ATOM 1436 O O . MET A 1 208 ? 26.958 0.735 12.896 1.00 72.75 208 MET A O 1
ATOM 1440 N N . LEU A 1 209 ? 24.725 0.857 12.699 1.00 73.19 209 LEU A N 1
ATOM 1441 C CA . LEU A 1 209 ? 24.685 0.260 11.366 1.00 73.19 209 LEU A CA 1
ATOM 1442 C C . LEU A 1 209 ? 25.390 1.153 10.335 1.00 73.19 209 LEU A C 1
ATOM 1444 O O . LEU A 1 209 ? 26.177 0.661 9.529 1.00 73.19 209 LEU A O 1
ATOM 1448 N N . ALA A 1 210 ? 25.161 2.467 10.395 1.00 64.44 210 ALA A N 1
ATOM 1449 C CA . ALA A 1 210 ? 25.824 3.430 9.520 1.00 64.44 210 ALA A CA 1
ATOM 1450 C C . ALA A 1 210 ? 27.350 3.444 9.717 1.00 64.44 210 ALA A C 1
ATOM 1452 O O . ALA A 1 210 ? 28.090 3.515 8.738 1.00 64.44 210 ALA A O 1
ATOM 1453 N N . ALA A 1 211 ? 27.819 3.332 10.964 1.00 69.56 211 ALA A N 1
ATOM 1454 C CA . ALA A 1 211 ? 29.242 3.238 11.277 1.00 69.56 211 ALA A CA 1
ATOM 1455 C C . ALA A 1 211 ? 29.877 1.959 10.702 1.00 69.56 211 ALA A C 1
ATOM 1457 O O . ALA A 1 211 ? 30.932 2.040 10.081 1.00 69.56 211 ALA A O 1
ATOM 1458 N N . ASN A 1 212 ? 29.205 0.810 10.834 1.00 67.25 212 ASN A N 1
ATOM 1459 C CA . ASN A 1 212 ? 29.687 -0.473 10.306 1.00 67.25 212 ASN A CA 1
ATOM 1460 C C . ASN A 1 212 ? 29.780 -0.485 8.773 1.00 67.25 212 ASN A C 1
ATOM 1462 O O . ASN A 1 212 ? 30.729 -1.022 8.205 1.00 67.25 212 ASN A O 1
ATOM 1466 N N . ILE A 1 213 ? 28.807 0.128 8.094 1.00 65.44 213 ILE A N 1
ATOM 1467 C CA . ILE A 1 213 ? 28.826 0.265 6.631 1.00 65.44 213 ILE A CA 1
ATOM 1468 C C . ILE A 1 213 ? 29.961 1.197 6.187 1.00 65.44 213 ILE A C 1
ATOM 1470 O O . ILE A 1 213 ? 30.561 0.962 5.148 1.00 65.44 213 ILE A O 1
ATOM 1474 N N . ALA A 1 214 ? 30.269 2.243 6.958 1.00 62.69 214 ALA A N 1
ATOM 1475 C CA . ALA A 1 214 ? 31.343 3.182 6.632 1.00 62.69 214 ALA A CA 1
ATOM 1476 C C . ALA A 1 214 ? 32.757 2.625 6.888 1.00 62.69 214 ALA A C 1
ATOM 1478 O O . ALA A 1 214 ? 33.719 3.155 6.336 1.00 62.69 214 ALA A O 1
ATOM 1479 N N . SER A 1 215 ? 32.889 1.599 7.734 1.00 63.66 215 SER A N 1
ATOM 1480 C CA . SER A 1 215 ? 34.156 0.915 8.025 1.00 63.66 215 SER A CA 1
ATOM 1481 C C . SER A 1 215 ? 34.423 -0.319 7.154 1.00 63.66 215 SER A C 1
ATOM 1483 O O . SER A 1 215 ? 35.458 -0.957 7.337 1.00 63.66 215 SER A O 1
ATOM 1485 N N . SER A 1 216 ? 33.490 -0.671 6.264 1.00 53.31 216 SER A N 1
ATOM 1486 C CA . SER A 1 216 ? 33.582 -1.788 5.310 1.00 53.31 216 SER A CA 1
ATOM 1487 C C . SER A 1 216 ? 33.983 -1.286 3.926 1.00 53.31 216 SER A C 1
ATOM 1489 O O . SER A 1 216 ? 34.733 -2.009 3.237 1.00 53.31 216 SER A O 1
#

Sequence (216 aa):
MIWSMMNTAIVRIKRNVDECLRKGNRRSFLLAVAAAAVLSACGGGGGGGASAPPPSTSTTVNITGSLSSLAKAKPSADPASANRSASAIDWAAAVLQVVDASGVVIGTGTVHADGTYSVSVPPGSNYFIRVQAGNLLLKAFVPSVTASATVNVTPTTTAHVIVLAGVLGVANAGEPGVSVSTALSSVNVDAVVMQITANPNVAAVATMLAANIASS

Foldseek 3Di:
DVVVVVVVVVVVVVVVVVVVVVPPPVPPPPPDPDDDDDDDDDDDDDDDDPDDDDPPPQDKAKEKEFQQVLAFDDDDPDPVCVVVDDPRDQQAQWKKFKAFLQLATFWIWGQHRNRMTMIIGGWDAKIKIWTGDPPDIWIAIDGTDPHHYYDYIDVVRRVLQVVVCVQLVHPGPRHRNDHCPVSVVPDPSVVVVVVVVPPVVNVVVVVVVVVVVVVD

pLDDT: mean 70.88, std 21.98, range [29.2, 98.19]

Radius of gyration: 23.61 Å; chains: 1; bounding box: 83×45×42 Å

Secondary structure (DSSP, 8-state):
-HHHHHHHHHHHHHHHHHHHHHT--TTSSSSSS-------------------PPP-----EEEEEE-TTSSPPP--S-TTTGGG-------TT-EEEEEETTS-EEEEEE--TTSEEEEEE--EEEEEEEEEETTEEEEEEEEEESS-EE----HHHHHHHHHHHHHTT-S-TT-TT---HHHHTT--HHHHHHHHHT-HHHHHHHHHHHHHHHT-